Protein AF-0000000080184588 (afdb_homodimer)

Solvent-accessible surface area (backbone atoms only — not comparable to full-atom values): 12802 Å² total; per-residue (Å²): 132,82,65,59,88,44,35,68,58,48,31,52,52,18,60,58,67,68,33,61,70,65,29,52,70,32,39,25,77,71,69,20,38,36,36,38,39,45,71,43,76,43,63,31,40,70,53,41,53,51,50,52,50,48,52,56,67,69,38,45,70,64,43,62,46,78,76,45,75,46,56,49,56,98,39,37,33,40,35,35,32,33,41,28,31,38,56,95,85,36,83,43,73,34,49,32,38,31,39,38,30,35,47,96,88,47,23,36,24,34,35,42,36,24,25,34,47,71,64,74,75,78,124,130,81,65,58,89,44,34,67,58,49,32,52,51,19,60,58,67,67,34,61,69,64,29,52,69,31,39,24,76,72,69,20,40,37,36,38,39,45,71,43,76,43,64,31,41,70,54,40,52,50,50,53,50,48,52,55,66,69,37,46,72,64,43,62,48,77,77,46,74,46,58,49,55,99,39,38,32,38,36,35,32,33,42,28,31,39,55,95,84,35,82,42,74,33,48,32,42,32,40,39,32,36,46,96,87,45,23,36,24,33,35,41,34,24,25,35,48,71,64,75,74,77,125

Structure (mmCIF, N/CA/C/O backbone):
data_AF-0000000080184588-model_v1
#
loop_
_entity.id
_entity.type
_entity.pdbx_description
1 polymer 'Uncharacterized protein'
#
loop_
_atom_site.group_PDB
_atom_site.id
_atom_site.type_symbol
_atom_site.label_atom_id
_atom_site.label_alt_id
_atom_site.label_comp_id
_atom_site.label_asym_id
_atom_site.label_entity_id
_atom_site.label_seq_id
_atom_site.pdbx_PDB_ins_code
_atom_site.Cartn_x
_atom_site.Cartn_y
_atom_site.Cartn_z
_atom_site.occupancy
_atom_site.B_iso_or_equiv
_atom_site.auth_seq_id
_atom_site.auth_comp_id
_atom_site.auth_asym_id
_atom_site.auth_atom_id
_atom_site.pdbx_PDB_model_num
ATOM 1 N N . MET A 1 1 ? 2.994 10.188 30.453 1 28.98 1 MET A N 1
ATOM 2 C CA . MET A 1 1 ? 1.985 9.453 29.703 1 28.98 1 MET A CA 1
ATOM 3 C C . MET A 1 1 ? 2.504 9.102 28.312 1 28.98 1 MET A C 1
ATOM 5 O O . MET A 1 1 ? 3.014 9.961 27.594 1 28.98 1 MET A O 1
ATOM 9 N N . GLY A 1 2 ? 3.258 8.117 28 1 34.19 2 GLY A N 1
ATOM 10 C CA . GLY A 1 2 ? 4.082 7.609 26.922 1 34.19 2 GLY A CA 1
ATOM 11 C C . GLY A 1 2 ? 3.41 7.699 25.562 1 34.19 2 GLY A C 1
ATOM 12 O O . GLY A 1 2 ? 2.506 6.918 25.25 1 34.19 2 GLY A O 1
ATOM 13 N N . THR A 1 3 ? 3.072 8.82 25.031 1 42.31 3 THR A N 1
ATOM 14 C CA . THR A 1 3 ? 2.646 9.32 23.734 1 42.31 3 THR A CA 1
ATOM 15 C C . THR A 1 3 ? 3.271 8.5 22.609 1 42.31 3 THR A C 1
ATOM 17 O O . THR A 1 3 ? 3.072 8.797 21.422 1 42.31 3 THR A O 1
ATOM 20 N N . ASP A 1 4 ? 4.176 7.676 22.906 1 52.47 4 ASP A N 1
ATOM 21 C CA . ASP A 1 4 ? 5.125 6.875 22.141 1 52.47 4 ASP A CA 1
ATOM 22 C C . ASP A 1 4 ? 4.406 5.953 21.156 1 52.47 4 ASP A C 1
ATOM 24 O O . ASP A 1 4 ? 4.781 5.863 20 1 52.47 4 ASP A O 1
ATOM 28 N N . GLY A 1 5 ? 3.344 5.219 21.781 1 60.91 5 GLY A N 1
ATOM 29 C CA . GLY A 1 5 ? 2.789 4.117 21.016 1 60.91 5 GLY A CA 1
ATOM 30 C C . GLY A 1 5 ? 1.771 4.562 19.984 1 60.91 5 GLY A C 1
ATOM 31 O O . GLY A 1 5 ? 1.349 3.771 19.141 1 60.91 5 GLY A O 1
ATOM 32 N N . ARG A 1 6 ? 1.485 5.953 19.953 1 89.25 6 ARG A N 1
ATOM 33 C CA . ARG A 1 6 ? 0.386 6.285 19.047 1 89.25 6 ARG A CA 1
ATOM 34 C C . ARG A 1 6 ? 0.747 7.473 18.156 1 89.25 6 ARG A C 1
ATOM 36 O O . ARG A 1 6 ? -0.109 8.305 17.844 1 89.25 6 ARG A O 1
ATOM 43 N N . VAL A 1 7 ? 2.031 7.621 17.875 1 96.69 7 VAL A N 1
ATOM 44 C CA . VAL A 1 7 ? 2.492 8.758 17.094 1 96.69 7 VAL A CA 1
ATOM 45 C C . VAL A 1 7 ? 1.899 8.688 15.688 1 96.69 7 VAL A C 1
ATOM 47 O O . VAL A 1 7 ? 1.53 9.711 15.109 1 96.69 7 VAL A O 1
ATOM 50 N N . VAL A 1 8 ? 1.771 7.594 15.164 1 97.75 8 VAL A 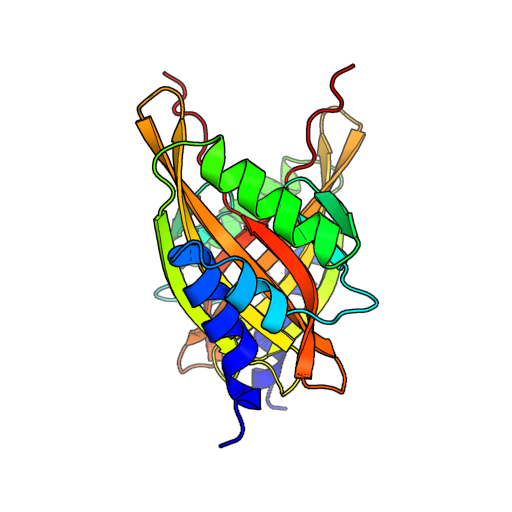N 1
ATOM 51 C CA . VAL A 1 8 ? 1.215 7.422 13.828 1 97.75 8 VAL A CA 1
ATOM 52 C C . VAL A 1 8 ? -0.259 7.824 13.82 1 97.75 8 VAL A C 1
ATOM 54 O O . VAL A 1 8 ? -0.709 8.547 12.93 1 97.75 8 VAL A O 1
ATOM 57 N N . GLU A 1 9 ? -0.979 7.375 14.859 1 98.06 9 GLU A N 1
ATOM 58 C CA . GLU A 1 9 ? -2.379 7.77 14.984 1 98.06 9 GLU A CA 1
ATOM 59 C C . GLU A 1 9 ? -2.516 9.281 15.141 1 98.06 9 GLU A C 1
ATOM 61 O O . GLU A 1 9 ? -3.396 9.898 14.539 1 98.06 9 GLU A O 1
ATOM 66 N N . ARG A 1 10 ? -1.68 9.82 15.938 1 97.75 10 ARG A N 1
ATOM 67 C CA . ARG A 1 10 ? -1.704 11.266 16.125 1 97.75 10 ARG A CA 1
ATOM 68 C C . ARG A 1 10 ? -1.414 11.992 14.82 1 97.75 10 ARG A C 1
ATOM 70 O O . ARG A 1 10 ? -2.055 13 14.508 1 97.75 10 ARG A O 1
ATOM 77 N N . TYR A 1 11 ? -0.413 11.508 14.086 1 98.19 11 TYR A N 1
ATOM 78 C CA . TYR A 1 11 ? -0.108 12.078 12.773 1 98.19 11 TYR A CA 1
ATOM 79 C C . TYR A 1 11 ? -1.345 12.094 11.883 1 98.19 11 TYR A C 1
ATOM 81 O O . TYR A 1 11 ? -1.679 13.125 11.297 1 98.19 11 TYR A O 1
ATOM 89 N N . LEU A 1 12 ? -1.985 11.008 11.82 1 98.25 12 LEU A N 1
ATOM 90 C CA . LEU A 1 12 ? -3.143 10.875 10.945 1 98.25 12 LEU A CA 1
ATOM 91 C C . LEU A 1 12 ? -4.297 11.75 11.43 1 98.25 12 LEU A C 1
ATOM 93 O O . LEU A 1 12 ? -5.023 12.328 10.625 1 98.25 12 LEU A O 1
ATOM 97 N N . ASP A 1 13 ? -4.492 11.82 12.727 1 97.88 13 ASP A N 1
ATOM 98 C CA . ASP A 1 13 ? -5.508 12.711 13.289 1 97.88 13 ASP A CA 1
ATOM 99 C C . ASP A 1 13 ? -5.234 14.164 12.914 1 97.88 13 ASP A C 1
ATOM 101 O O . ASP A 1 13 ? -6.148 14.898 12.539 1 97.88 13 ASP A O 1
ATOM 105 N N . CYS A 1 14 ? -4.02 14.555 13.07 1 97.94 14 CYS A N 1
ATOM 106 C CA . CYS A 1 14 ? -3.639 15.922 12.734 1 97.94 14 CYS A CA 1
ATOM 107 C C . CYS A 1 14 ? -3.834 16.203 11.25 1 97.94 14 CYS A C 1
ATOM 109 O O . CYS A 1 14 ? -4.293 17.281 10.875 1 97.94 14 CYS A O 1
ATOM 111 N N . LEU A 1 15 ? -3.447 15.289 10.391 1 97.69 15 LEU A N 1
ATOM 112 C CA . LEU A 1 15 ? -3.641 15.438 8.945 1 97.69 15 LEU A CA 1
ATOM 113 C C . LEU A 1 15 ? -5.121 15.602 8.617 1 97.69 15 LEU A C 1
ATOM 115 O O . LEU A 1 15 ? -5.488 16.484 7.844 1 97.69 15 LEU A O 1
ATOM 119 N N . ALA A 1 16 ? -5.969 14.828 9.234 1 96.94 16 ALA A N 1
ATOM 120 C CA . ALA A 1 16 ? -7.41 14.883 9.008 1 96.94 16 ALA A CA 1
ATOM 121 C C . ALA A 1 16 ? -7.984 16.219 9.461 1 96.94 16 ALA A C 1
ATOM 123 O O . ALA A 1 16 ? -8.898 16.75 8.828 1 96.94 16 ALA A O 1
ATOM 124 N N . ALA A 1 17 ? -7.441 16.719 10.5 1 97 17 ALA A N 1
ATOM 125 C CA . ALA A 1 17 ? -7.93 17.969 11.086 1 97 17 ALA A CA 1
ATOM 126 C C . ALA A 1 17 ? -7.238 19.172 10.469 1 97 17 ALA A C 1
ATOM 128 O O . ALA A 1 17 ? -7.566 20.328 10.789 1 97 17 ALA A O 1
ATOM 129 N N . HIS A 1 18 ? -6.293 18.969 9.68 1 97.19 18 HIS A N 1
ATOM 130 C CA . HIS A 1 18 ? -5.449 20 9.109 1 97.19 18 HIS A CA 1
ATOM 131 C C . HIS A 1 18 ? -4.758 20.812 10.203 1 97.19 18 HIS A C 1
ATOM 133 O O . HIS A 1 18 ? -4.684 22.047 10.125 1 97.19 18 HIS A O 1
ATOM 139 N N . ASP A 1 19 ? -4.43 20.125 11.195 1 97.5 19 ASP A N 1
ATOM 140 C CA . ASP A 1 19 ? -3.59 20.688 12.258 1 97.5 19 ASP A CA 1
ATOM 141 C C . ASP A 1 19 ? -2.109 20.531 11.914 1 97.5 19 ASP A C 1
ATOM 143 O O . ASP A 1 19 ? -1.461 19.578 12.344 1 97.5 19 ASP A O 1
ATOM 147 N N . TRP A 1 20 ? -1.526 21.469 11.266 1 97.5 20 TRP A N 1
ATOM 148 C CA . TRP A 1 20 ? -0.183 21.375 10.703 1 97.5 20 TRP A CA 1
ATOM 149 C C . TRP A 1 20 ? 0.873 21.453 11.805 1 97.5 20 TRP A C 1
ATOM 151 O O . TRP A 1 20 ? 1.911 20.797 11.719 1 97.5 20 TRP A O 1
ATOM 161 N N . ASP A 1 21 ? 0.666 22.25 12.766 1 97.5 21 ASP A N 1
ATOM 162 C CA . ASP A 1 21 ? 1.603 22.312 13.891 1 97.5 21 ASP A CA 1
ATOM 163 C C . ASP A 1 21 ? 1.649 20.969 14.625 1 97.5 21 ASP A C 1
ATOM 165 O O . ASP A 1 21 ? 2.73 20.469 14.93 1 97.5 21 ASP A O 1
ATOM 169 N N . GLY A 1 22 ? 0.456 20.438 14.992 1 97.62 22 GLY A N 1
ATOM 170 C CA . GLY A 1 22 ? 0.395 19.125 15.609 1 97.62 22 GLY A CA 1
ATOM 171 C C . GLY A 1 22 ? 1.038 18.031 14.773 1 97.62 22 GLY A C 1
ATOM 172 O O . GLY A 1 22 ? 1.698 17.141 15.312 1 97.62 22 GLY A O 1
ATOM 173 N N . LEU A 1 23 ? 0.802 18.094 13.438 1 97.56 23 LEU A N 1
ATOM 174 C CA . LEU A 1 23 ? 1.41 17.125 12.523 1 97.56 23 LEU A CA 1
ATOM 175 C C . LEU A 1 23 ? 2.932 17.234 12.562 1 97.56 23 LEU A C 1
ATOM 177 O O . LEU A 1 23 ? 3.621 16.203 12.656 1 97.56 23 LEU A O 1
ATOM 181 N N . ALA A 1 24 ? 3.43 18.391 12.562 1 97 24 ALA A N 1
ATOM 182 C CA . ALA A 1 24 ? 4.871 18.609 12.602 1 97 24 ALA A CA 1
ATOM 183 C C . ALA A 1 24 ? 5.484 18.016 13.867 1 97 24 ALA A C 1
ATOM 185 O O . ALA A 1 24 ? 6.605 17.5 13.836 1 97 24 ALA A O 1
ATOM 186 N N . ASP A 1 25 ? 4.77 18.031 14.883 1 96.62 25 ASP A N 1
ATOM 187 C CA . ASP A 1 25 ? 5.254 17.547 16.172 1 96.62 25 ASP A CA 1
ATOM 188 C C . ASP A 1 25 ? 5.445 16.031 16.156 1 96.62 25 ASP A C 1
ATOM 190 O O . ASP A 1 25 ? 6.113 15.477 17.016 1 96.62 25 ASP A O 1
ATOM 194 N N . THR A 1 26 ? 4.805 15.352 15.25 1 97.44 26 THR A N 1
ATOM 195 C CA . THR A 1 26 ? 4.914 13.898 15.164 1 97.44 26 THR A CA 1
ATOM 196 C C . THR A 1 26 ? 6.102 13.492 14.297 1 97.44 26 THR A C 1
ATOM 198 O O . THR A 1 26 ? 6.453 12.312 14.234 1 97.44 26 THR A O 1
ATOM 201 N N . ILE A 1 27 ? 6.762 14.414 13.641 1 97 27 ILE A N 1
ATOM 202 C CA . ILE A 1 27 ? 7.777 14.133 12.641 1 97 27 ILE A CA 1
ATOM 203 C C . ILE A 1 27 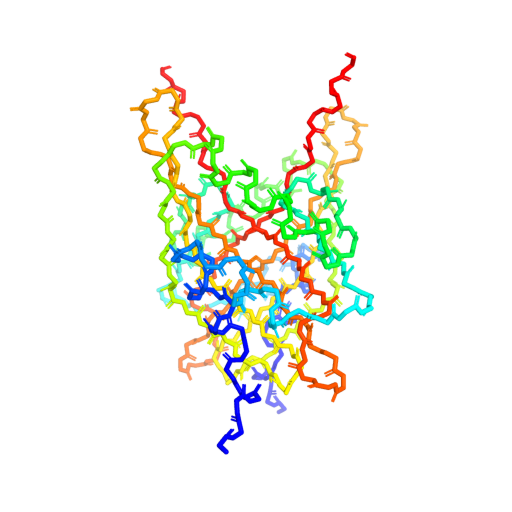? 9.164 14.461 13.195 1 97 27 ILE A C 1
ATOM 205 O O . ILE A 1 27 ? 9.336 15.477 13.875 1 97 27 ILE A O 1
ATOM 209 N N . ALA A 1 28 ? 10.102 13.617 12.891 1 95.75 28 ALA A N 1
ATOM 210 C CA . ALA A 1 28 ? 11.492 13.844 13.297 1 95.75 28 ALA A CA 1
ATOM 211 C C . ALA A 1 28 ? 12.047 15.109 12.648 1 95.75 28 ALA A C 1
ATOM 213 O O . ALA A 1 28 ? 11.773 15.391 11.477 1 95.75 28 ALA A O 1
ATOM 214 N N . GLU A 1 29 ? 12.734 15.859 13.297 1 84.56 29 GLU A N 1
ATOM 215 C CA . GLU A 1 29 ? 13.336 17.109 12.82 1 84.56 29 GLU A CA 1
ATOM 216 C C . GLU A 1 29 ? 14.359 16.844 11.727 1 84.56 29 GLU A C 1
ATOM 218 O O . GLU A 1 29 ? 14.367 17.531 10.695 1 84.56 29 GLU A O 1
ATOM 223 N N . ALA A 1 30 ? 15.172 15.93 12.031 1 80.06 30 ALA A N 1
ATOM 224 C CA . ALA A 1 30 ? 16.219 15.609 11.062 1 80.06 30 ALA A CA 1
ATOM 225 C C . ALA A 1 30 ? 15.961 14.258 10.406 1 80.06 30 ALA A C 1
ATOM 227 O O . ALA A 1 30 ? 15.555 13.305 11.078 1 80.06 30 ALA A O 1
ATOM 228 N N . GLY A 1 31 ? 15.898 14.281 9.086 1 87.12 31 GLY A N 1
ATOM 229 C CA . GLY A 1 31 ? 16.047 12.984 8.453 1 87.12 31 GLY A CA 1
ATOM 230 C C . GLY A 1 31 ? 14.734 12.422 7.926 1 87.12 31 GLY A C 1
ATOM 231 O O . GLY A 1 31 ? 14.641 11.227 7.641 1 87.12 31 GLY A O 1
ATOM 232 N N . LEU A 1 32 ? 13.711 13.266 7.926 1 94.25 32 LEU A N 1
ATOM 233 C CA . LEU A 1 32 ? 12.469 12.734 7.371 1 94.25 32 LEU A CA 1
ATOM 234 C C . LEU A 1 32 ? 12.609 12.461 5.879 1 94.25 32 LEU A C 1
ATOM 236 O O . LEU A 1 32 ? 13.148 13.281 5.141 1 94.25 32 LEU A O 1
ATOM 240 N N . THR A 1 33 ? 12.172 11.359 5.426 1 97.25 33 THR A N 1
ATOM 241 C CA . THR A 1 33 ? 11.992 11.023 4.02 1 97.25 33 THR A CA 1
ATOM 242 C C . THR A 1 33 ? 10.586 10.492 3.762 1 97.25 33 THR A C 1
ATOM 244 O O . THR A 1 33 ? 10.148 9.547 4.414 1 97.25 33 THR A O 1
ATOM 247 N N . ARG A 1 34 ? 9.938 11.125 2.875 1 96.88 34 ARG A N 1
ATOM 248 C CA . ARG A 1 34 ? 8.625 10.68 2.426 1 96.88 34 ARG A CA 1
ATOM 249 C C . ARG A 1 34 ? 8.664 10.234 0.966 1 96.88 34 ARG A C 1
ATOM 251 O O . ARG A 1 34 ? 9 11.031 0.082 1 96.88 34 ARG A O 1
ATOM 258 N N . GLU A 1 35 ? 8.336 9.047 0.763 1 96.62 35 GLU 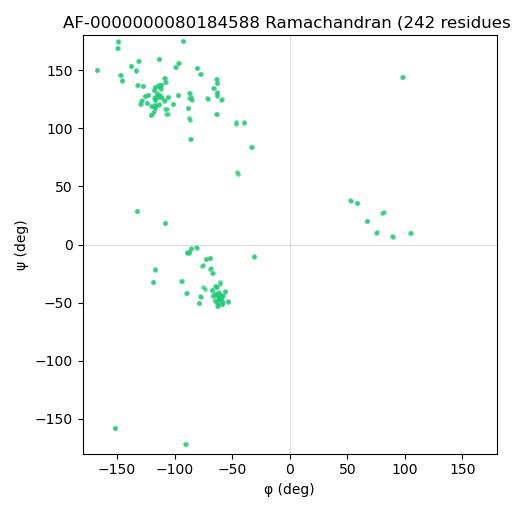A N 1
ATOM 259 C CA . GLU A 1 35 ? 8.117 8.539 -0.588 1 96.62 35 GLU A CA 1
ATOM 260 C C . GLU A 1 35 ? 6.629 8.453 -0.91 1 96.62 35 GLU A C 1
ATOM 262 O O . GLU A 1 35 ? 5.887 7.715 -0.256 1 96.62 35 GLU A O 1
ATOM 267 N N . GLY A 1 36 ? 6.297 9.172 -1.952 1 96 36 GLY A N 1
ATOM 268 C CA . GLY A 1 36 ? 4.883 9.289 -2.264 1 96 36 GLY A CA 1
ATOM 269 C C . GLY A 1 36 ? 4.398 8.25 -3.254 1 96 36 GLY A C 1
ATOM 270 O O . GLY A 1 36 ? 5.184 7.434 -3.74 1 96 36 GLY A O 1
ATOM 271 N N . PRO A 1 37 ? 3.068 8.281 -3.475 1 93.94 37 PRO A N 1
ATOM 272 C CA . PRO A 1 37 ? 2.428 7.262 -4.305 1 93.94 37 PRO A CA 1
ATOM 273 C C . PRO A 1 37 ? 2.805 7.379 -5.781 1 93.94 37 PRO A C 1
ATOM 275 O O . PRO A 1 37 ? 2.537 6.461 -6.562 1 93.94 37 PRO A O 1
ATOM 278 N N . PHE A 1 38 ? 3.41 8.398 -6.191 1 91.88 38 PHE A N 1
ATOM 279 C CA . PHE A 1 38 ? 3.867 8.578 -7.562 1 91.88 38 PHE A CA 1
ATOM 280 C C . PHE A 1 38 ? 5.387 8.469 -7.645 1 91.88 38 PHE A C 1
ATOM 282 O O . PHE A 1 38 ? 6.004 9.047 -8.547 1 91.88 38 PHE A O 1
ATOM 289 N N . CYS A 1 39 ? 5.945 7.914 -6.684 1 91.12 39 CYS A N 1
ATOM 290 C CA . CYS A 1 39 ? 7.383 7.707 -6.559 1 91.12 39 CYS A CA 1
ATOM 291 C C . CYS A 1 39 ? 8.117 9.031 -6.391 1 91.12 39 CYS A C 1
ATOM 293 O O . CYS A 1 39 ? 9.289 9.148 -6.73 1 91.12 39 CYS A O 1
ATOM 295 N N . ASP A 1 40 ? 7.434 10.047 -5.98 1 93.19 40 ASP A N 1
ATOM 296 C CA . ASP A 1 40 ? 8.031 11.328 -5.629 1 93.19 40 ASP A CA 1
ATOM 297 C C . ASP A 1 40 ? 8.617 11.297 -4.215 1 93.19 40 ASP A C 1
ATOM 299 O O . ASP A 1 40 ? 8.141 10.547 -3.361 1 93.19 40 ASP A O 1
ATOM 303 N N . VAL A 1 41 ? 9.625 12.109 -4.016 1 95.25 41 VAL A N 1
ATOM 304 C CA . VAL A 1 41 ? 10.297 12.109 -2.721 1 95.25 41 VAL A CA 1
ATOM 305 C C . VAL A 1 41 ? 10.328 13.531 -2.154 1 95.25 41 VAL A C 1
ATOM 307 O O . VAL A 1 41 ? 10.648 14.484 -2.865 1 95.25 41 VAL A O 1
ATOM 310 N N . VAL A 1 42 ? 9.875 13.641 -0.94 1 95.56 42 VAL A N 1
ATOM 311 C CA . VAL A 1 42 ? 10 14.875 -0.171 1 95.56 42 VAL A CA 1
ATOM 312 C C . VAL A 1 42 ? 10.898 14.641 1.042 1 95.56 42 VAL A C 1
ATOM 314 O O . VAL A 1 42 ? 10.688 13.688 1.802 1 95.56 42 VAL A O 1
ATOM 317 N N . GLU A 1 43 ? 11.859 15.516 1.188 1 96.31 43 GLU A N 1
ATOM 318 C CA . GLU A 1 43 ? 12.789 15.383 2.307 1 96.31 43 GLU A CA 1
ATOM 319 C C . GLU A 1 43 ? 12.688 16.578 3.25 1 96.31 43 GLU A C 1
ATOM 321 O O . GLU A 1 43 ? 12.656 17.734 2.803 1 96.31 43 GLU A O 1
ATOM 326 N N . GLY A 1 44 ? 12.68 16.203 4.488 1 96.38 44 GLY A N 1
ATOM 327 C CA . GLY A 1 44 ? 12.664 17.234 5.508 1 96.38 44 GLY A CA 1
ATOM 328 C C . GLY A 1 44 ? 11.273 17.516 6.055 1 96.38 44 GLY A C 1
ATOM 329 O O . GLY A 1 44 ? 10.297 17.516 5.305 1 96.38 44 GLY A O 1
ATOM 330 N N . LYS A 1 45 ? 11.273 17.797 7.34 1 96.44 45 LYS A N 1
ATOM 331 C CA . LYS A 1 45 ? 10.016 18.047 8.047 1 96.44 45 LYS A CA 1
ATOM 332 C C . LYS A 1 45 ? 9.297 19.266 7.484 1 96.44 45 LYS A C 1
ATOM 334 O O . LYS A 1 45 ? 8.125 19.188 7.125 1 96.44 45 LYS A O 1
ATOM 339 N N . ALA A 1 46 ? 9.977 20.375 7.406 1 95.69 46 ALA A N 1
ATOM 340 C CA . ALA A 1 46 ? 9.352 21.625 6.969 1 95.69 46 ALA A CA 1
ATOM 341 C C . ALA A 1 46 ? 8.789 21.484 5.559 1 95.69 46 ALA A C 1
ATOM 343 O O . ALA A 1 46 ? 7.668 21.922 5.285 1 95.69 46 ALA A O 1
ATOM 344 N N . ARG A 1 47 ? 9.555 20.891 4.688 1 95.5 47 ARG A N 1
ATOM 345 C CA . ARG A 1 47 ? 9.117 20.703 3.307 1 95.5 47 ARG A CA 1
ATOM 346 C C . ARG A 1 47 ? 7.914 19.766 3.234 1 95.5 47 ARG A C 1
ATOM 348 O O . ARG A 1 47 ? 6.988 20 2.449 1 95.5 47 ARG A O 1
ATOM 355 N N . ASN A 1 48 ? 7.961 18.719 3.992 1 96.69 48 ASN A N 1
ATOM 356 C CA . ASN A 1 48 ? 6.848 17.781 4 1 96.69 48 ASN A CA 1
ATOM 357 C C . ASN A 1 48 ? 5.562 18.438 4.488 1 96.69 48 ASN A C 1
ATOM 359 O O . ASN A 1 48 ? 4.504 18.281 3.877 1 96.69 48 ASN A O 1
ATOM 363 N N . VAL A 1 49 ? 5.645 19.141 5.57 1 96.94 49 VAL A N 1
ATOM 364 C CA . VAL A 1 49 ? 4.473 19.812 6.117 1 96.94 49 VAL A CA 1
ATOM 365 C C . VAL A 1 49 ? 3.941 20.844 5.105 1 96.94 49 VAL A C 1
ATOM 367 O O . VAL A 1 49 ? 2.734 20.906 4.863 1 96.94 49 VAL A O 1
ATOM 370 N N . ALA A 1 50 ? 4.789 21.594 4.488 1 96.5 50 ALA A N 1
A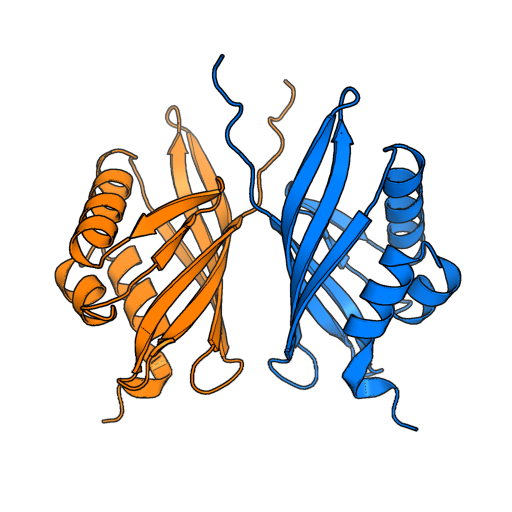TOM 371 C CA . ALA A 1 50 ? 4.387 22.562 3.475 1 96.5 50 ALA A CA 1
ATOM 372 C C . ALA A 1 50 ? 3.709 21.875 2.293 1 96.5 50 ALA A C 1
ATOM 374 O O . ALA A 1 50 ? 2.715 22.375 1.761 1 96.5 50 ALA A O 1
ATOM 375 N N . TYR A 1 51 ? 4.301 20.812 1.916 1 96.12 51 TYR A N 1
ATOM 376 C CA . TYR A 1 51 ? 3.752 20.031 0.813 1 96.12 51 TYR A CA 1
ATOM 377 C C . TYR A 1 51 ? 2.332 19.578 1.125 1 96.12 51 TYR A C 1
ATOM 379 O O . TYR A 1 51 ? 1.42 19.766 0.316 1 96.12 51 TYR A O 1
ATOM 387 N N . LEU A 1 52 ? 2.102 18.953 2.295 1 96.69 52 LEU A N 1
ATOM 388 C CA . LEU A 1 52 ? 0.793 18.453 2.693 1 96.69 52 LEU A CA 1
ATOM 389 C C . LEU A 1 52 ? -0.219 19.578 2.805 1 96.69 52 LEU A C 1
ATOM 391 O O . LEU A 1 52 ? -1.358 19.453 2.352 1 96.69 52 LEU A O 1
ATOM 395 N N . ARG A 1 53 ? 0.218 20.641 3.336 1 96 53 ARG A N 1
ATOM 396 C CA . ARG A 1 53 ? -0.646 21.812 3.438 1 96 53 ARG A CA 1
ATOM 397 C C . ARG A 1 53 ? -1.07 22.297 2.059 1 96 53 ARG A C 1
ATOM 399 O O . ARG A 1 53 ? -2.248 22.578 1.829 1 96 53 ARG A O 1
ATOM 406 N N . LYS A 1 54 ? -0.14 22.375 1.192 1 95.62 54 LYS A N 1
ATOM 407 C CA . LYS A 1 54 ? -0.431 22.828 -0.167 1 95.62 54 LYS A CA 1
ATOM 408 C C . LYS A 1 54 ? -1.428 21.891 -0.85 1 95.62 54 LYS A C 1
ATOM 410 O O . LYS A 1 54 ? -2.393 22.359 -1.466 1 95.62 54 LYS A O 1
ATOM 415 N N . VAL A 1 55 ? -1.2 20.609 -0.704 1 93.19 55 VAL A N 1
ATOM 416 C CA . VAL A 1 55 ? -2.078 19.625 -1.33 1 93.19 55 VAL A CA 1
ATOM 417 C C . VAL A 1 55 ? -3.494 19.766 -0.778 1 93.19 55 VAL A C 1
ATOM 419 O O . VAL A 1 55 ? -4.461 19.844 -1.542 1 93.19 55 VAL A O 1
ATOM 422 N N . CYS A 1 56 ? -3.629 19.875 0.505 1 93 56 CYS A N 1
ATOM 423 C CA . CYS A 1 56 ? -4.938 19.891 1.149 1 93 56 CYS A CA 1
ATOM 424 C C . CYS A 1 56 ? -5.621 21.25 0.957 1 93 56 CYS A C 1
ATOM 426 O O . CYS A 1 56 ? -6.84 21.344 1.083 1 93 56 CYS A O 1
ATOM 428 N N . THR A 1 57 ? -4.895 22.266 0.623 1 87.31 57 THR A N 1
ATOM 429 C CA . THR A 1 57 ? -5.484 23.578 0.399 1 87.31 57 THR A CA 1
ATOM 430 C C . THR A 1 57 ? -5.805 23.781 -1.079 1 87.31 57 THR A C 1
ATOM 432 O O . THR A 1 57 ? -6.703 24.562 -1.426 1 87.31 57 THR A O 1
ATOM 435 N N . THR A 1 58 ? -5.027 23.188 -1.901 1 89.19 58 THR A N 1
ATOM 436 C CA . THR A 1 58 ? -5.238 23.328 -3.338 1 89.19 58 THR A CA 1
ATOM 437 C C . THR A 1 58 ? -6.395 22.438 -3.799 1 89.19 58 THR A C 1
ATOM 439 O O . THR A 1 58 ? -7.25 22.875 -4.574 1 89.19 58 THR A O 1
ATOM 442 N N . LEU A 1 59 ? -6.387 21.266 -3.33 1 87.12 59 LEU A N 1
ATOM 443 C CA . LEU A 1 59 ? -7.477 20.344 -3.666 1 87.12 59 LEU A CA 1
ATOM 444 C C . LEU A 1 59 ? -8.641 20.5 -2.691 1 87.12 59 LEU A C 1
ATOM 446 O O . LEU A 1 59 ? -8.445 20.453 -1.475 1 87.12 59 LEU A O 1
ATOM 450 N N . LYS A 1 60 ? -9.734 20.703 -3.188 1 89 60 LYS A N 1
ATOM 451 C CA . LYS A 1 60 ? -10.914 20.938 -2.359 1 89 60 LYS A CA 1
ATOM 452 C C . LYS A 1 60 ? -11.438 19.641 -1.765 1 89 60 LYS A C 1
ATOM 454 O O . LYS A 1 60 ? -11.281 18.578 -2.361 1 89 60 LYS A O 1
ATOM 459 N N . GLY A 1 61 ? -12 19.766 -0.511 1 93.25 61 GLY A N 1
ATOM 460 C CA . GLY A 1 61 ? -12.844 18.703 0.028 1 93.25 61 GLY A CA 1
ATOM 461 C C . GLY A 1 61 ? -12.055 17.562 0.635 1 93.25 61 GLY A C 1
ATOM 462 O O . GLY A 1 61 ? -12.516 16.422 0.655 1 93.25 61 GLY A O 1
ATOM 463 N N . HIS A 1 62 ? -10.922 17.797 1.104 1 96.12 62 HIS A N 1
ATOM 464 C CA . HIS A 1 62 ? -10.102 16.734 1.679 1 96.12 62 HIS A CA 1
ATOM 465 C C . HIS A 1 62 ? -10.812 16.062 2.854 1 96.12 62 HIS A C 1
ATOM 467 O O . HIS A 1 62 ? -11.258 16.734 3.781 1 96.12 62 HIS A O 1
ATOM 473 N N . ARG A 1 63 ? -10.945 14.812 2.766 1 96.69 63 ARG A N 1
ATOM 474 C CA . ARG A 1 63 ? -11.383 13.945 3.859 1 96.69 63 ARG A CA 1
ATOM 475 C C . ARG A 1 63 ? -10.477 12.727 3.988 1 96.69 63 ARG A C 1
ATOM 477 O O . ARG A 1 63 ? -10.055 12.156 2.984 1 96.69 63 ARG A O 1
ATOM 484 N N . LEU A 1 64 ? -10.164 12.422 5.184 1 97.75 64 LEU A N 1
ATOM 485 C CA . LEU A 1 64 ? -9.305 11.281 5.484 1 97.75 64 LEU A CA 1
ATOM 486 C C . LEU A 1 64 ? -9.992 10.32 6.445 1 97.75 64 LEU A C 1
ATOM 488 O O . LEU A 1 64 ? -10.492 10.734 7.492 1 97.75 64 LEU A O 1
ATOM 492 N N . GLN A 1 65 ? -10.156 9.133 6.07 1 97.94 65 GLN A N 1
ATOM 493 C CA . GLN A 1 65 ? -10.703 8.078 6.914 1 97.94 65 GLN A CA 1
ATOM 494 C C . GLN A 1 65 ? -9.68 6.98 7.168 1 97.94 65 GLN A C 1
ATOM 496 O O . GLN A 1 65 ? -9.211 6.328 6.23 1 97.94 65 GLN A O 1
ATOM 501 N N . VAL A 1 66 ? -9.344 6.754 8.414 1 98.25 66 VAL A N 1
ATOM 502 C CA . VAL A 1 66 ? -8.406 5.699 8.789 1 98.25 66 VAL A CA 1
ATOM 503 C C . VAL A 1 66 ? -9.156 4.375 8.945 1 98.25 66 VAL A C 1
ATOM 505 O O . VAL A 1 66 ? -10.148 4.297 9.672 1 98.25 66 VAL A O 1
ATOM 508 N N . GLN A 1 67 ? -8.75 3.398 8.281 1 97.88 67 GLN A N 1
ATOM 509 C CA . GLN A 1 67 ? -9.352 2.076 8.422 1 97.88 67 GLN A CA 1
ATOM 510 C C . GLN A 1 67 ? -8.648 1.267 9.508 1 97.88 67 GLN A C 1
ATOM 512 O O . GLN A 1 67 ? -9.305 0.571 10.297 1 97.88 67 GLN A O 1
ATOM 517 N N . ARG A 1 68 ? -7.344 1.363 9.531 1 97 68 ARG A N 1
ATOM 518 C CA . ARG A 1 68 ? -6.598 0.643 10.555 1 97 68 ARG A CA 1
ATOM 519 C C . ARG A 1 68 ? -5.148 1.121 10.617 1 97 68 ARG A C 1
ATOM 521 O O . ARG A 1 68 ? -4.602 1.583 9.609 1 97 68 ARG A O 1
ATOM 528 N N . VAL A 1 69 ? -4.594 1.048 11.758 1 98 69 VAL A N 1
ATOM 529 C CA . VAL A 1 69 ? -3.16 1.173 12 1 98 69 VAL A CA 1
ATOM 530 C C . VAL A 1 69 ? -2.613 -0.134 12.57 1 98 69 VAL A C 1
ATOM 532 O O . VAL A 1 69 ? -3.053 -0.586 13.625 1 98 69 VAL A O 1
ATOM 535 N N . SER A 1 70 ? -1.722 -0.722 11.844 1 97.81 70 SER A N 1
ATOM 536 C CA . SER A 1 70 ? -1.111 -1.988 12.234 1 97.81 70 SER A CA 1
ATOM 537 C C . SER A 1 70 ? 0.33 -1.789 12.688 1 97.81 70 SER A C 1
ATOM 539 O O . SER A 1 70 ? 1.203 -1.46 11.883 1 97.81 70 SER A O 1
ATOM 541 N N . HIS A 1 71 ? 0.504 -2.012 13.922 1 97.25 71 HIS A N 1
ATOM 542 C CA . HIS A 1 71 ? 1.851 -1.87 14.469 1 97.25 71 HIS A CA 1
ATOM 543 C C . HIS A 1 71 ? 2.633 -3.176 14.352 1 97.25 71 HIS A C 1
ATOM 545 O O . HIS A 1 71 ? 2.244 -4.191 14.938 1 97.25 71 HIS A O 1
ATOM 551 N N . VAL A 1 72 ? 3.725 -3.125 13.594 1 96.88 72 VAL A N 1
ATOM 552 C CA . VAL A 1 72 ? 4.586 -4.289 13.414 1 96.88 72 VAL A CA 1
ATOM 553 C C . VAL A 1 72 ? 5.484 -4.461 14.641 1 96.88 72 VAL A C 1
ATOM 555 O O . VAL A 1 72 ? 5.598 -5.562 15.18 1 96.88 72 VAL A O 1
ATOM 558 N N . ASP A 1 73 ? 6.137 -3.438 15.047 1 94.81 73 ASP A N 1
ATOM 559 C CA . ASP A 1 73 ? 6.953 -3.338 16.25 1 94.81 73 ASP A CA 1
ATOM 560 C C . ASP A 1 73 ? 6.988 -1.903 16.766 1 94.81 73 ASP A C 1
ATOM 562 O O . ASP A 1 73 ? 6.07 -1.123 16.516 1 94.81 73 ASP A O 1
ATOM 566 N N . SER A 1 74 ? 8.008 -1.604 17.531 1 93.94 74 SER A N 1
ATOM 567 C CA . SER A 1 74 ? 8.055 -0.286 18.156 1 93.94 74 SER A CA 1
ATOM 568 C C . SER A 1 74 ? 8.383 0.796 17.125 1 93.94 74 SER A C 1
ATOM 570 O O . SER A 1 74 ? 8.195 1.985 17.391 1 93.94 74 SER A O 1
ATOM 572 N N . ARG A 1 75 ? 8.836 0.416 15.891 1 95.5 75 ARG A N 1
ATOM 573 C CA . ARG A 1 75 ? 9.344 1.419 14.961 1 95.5 75 ARG A CA 1
ATOM 574 C C . ARG A 1 75 ? 8.516 1.447 13.68 1 95.5 75 ARG A C 1
ATOM 576 O O . ARG A 1 75 ? 8.406 2.488 13.031 1 95.5 75 ARG A O 1
ATOM 583 N N . VAL A 1 76 ? 8.016 0.308 13.32 1 97.56 76 VAL A N 1
ATOM 584 C CA . VAL A 1 76 ? 7.387 0.202 12.008 1 97.56 76 VAL A CA 1
ATOM 585 C C . VAL A 1 76 ? 5.887 -0.027 12.164 1 97.56 76 VAL A C 1
ATOM 587 O O . VAL A 1 76 ? 5.461 -0.883 12.945 1 97.56 76 VAL A O 1
ATOM 590 N N . SER A 1 77 ? 5.059 0.769 11.508 1 98.12 77 SER A N 1
ATOM 591 C CA . SER A 1 77 ? 3.611 0.616 11.414 1 98.12 77 SER A CA 1
ATOM 592 C C . SER A 1 77 ? 3.133 0.786 9.977 1 98.12 77 SER A C 1
ATOM 594 O O . SER A 1 77 ? 3.76 1.494 9.18 1 98.12 77 SER A O 1
ATOM 596 N N . TYR A 1 78 ? 2.111 0.129 9.688 1 98.62 78 TYR A N 1
ATOM 597 C CA . TYR A 1 78 ? 1.357 0.354 8.461 1 98.62 78 TYR A CA 1
ATOM 598 C C . TYR A 1 78 ? -0.017 0.94 8.758 1 98.62 78 TYR A C 1
ATOM 600 O O . TYR A 1 78 ? -0.714 0.471 9.664 1 98.62 78 TYR A O 1
ATOM 608 N N . ALA A 1 79 ? -0.403 1.959 8.023 1 98.56 79 ALA A N 1
ATOM 609 C CA . ALA A 1 79 ? -1.747 2.521 8.117 1 98.56 79 ALA A CA 1
ATOM 610 C C . ALA A 1 79 ? -2.502 2.371 6.801 1 98.56 79 ALA A C 1
ATOM 612 O O . ALA A 1 79 ? -1.986 2.729 5.738 1 98.56 79 ALA A O 1
ATOM 613 N N . GLU A 1 80 ? -3.635 1.755 6.879 1 98.69 80 GLU A N 1
ATOM 614 C CA . GLU A 1 80 ? -4.578 1.804 5.766 1 98.69 80 GLU A CA 1
ATOM 615 C C . GLU A 1 80 ? -5.633 2.887 5.984 1 98.69 80 GLU A C 1
ATOM 617 O O . GLU A 1 80 ? -6.234 2.969 7.055 1 98.69 80 GLU A O 1
ATOM 622 N N . LEU A 1 81 ? -5.762 3.701 4.965 1 98.44 81 LEU A N 1
ATOM 623 C CA . LEU A 1 81 ? -6.672 4.844 5 1 98.44 81 LEU A CA 1
ATOM 624 C C . LEU A 1 81 ? -7.203 5.16 3.607 1 98.44 81 LEU A C 1
ATOM 626 O O . LEU A 1 81 ? -6.805 4.527 2.627 1 98.44 81 LEU A O 1
ATOM 630 N N . SER A 1 82 ? -8.172 6.016 3.584 1 97.62 82 SER A N 1
ATOM 631 C CA . SER A 1 82 ? -8.648 6.59 2.328 1 97.62 82 SER A CA 1
ATOM 632 C C . SER A 1 82 ? -8.664 8.109 2.389 1 97.62 82 SER A C 1
ATOM 634 O O . SER A 1 82 ? -9.031 8.695 3.412 1 97.62 82 SER A O 1
ATOM 636 N N . GLU A 1 83 ? -8.203 8.68 1.338 1 96.62 83 GLU A N 1
ATOM 637 C CA . GLU A 1 83 ? -8.32 10.125 1.181 1 96.62 83 GLU A CA 1
ATOM 638 C C . GLU A 1 83 ? -9.25 10.484 0.025 1 96.62 83 GLU A C 1
ATOM 640 O O . GLU A 1 83 ? -9.234 9.828 -1.017 1 96.62 83 GLU A O 1
ATOM 645 N N . THR A 1 84 ? -10.07 11.445 0.282 1 95.88 84 THR A N 1
ATOM 646 C CA . THR A 1 84 ? -11.023 11.945 -0.698 1 95.88 84 THR A CA 1
ATOM 647 C C . THR A 1 84 ? -10.742 13.414 -1.024 1 95.88 84 THR A C 1
ATOM 649 O O . THR A 1 84 ? -10.461 14.211 -0.128 1 95.88 84 THR A O 1
ATOM 652 N N . PHE A 1 85 ? -10.734 13.68 -2.299 1 94.81 85 PHE A N 1
ATOM 653 C CA . PHE A 1 85 ? -10.664 15.039 -2.82 1 94.81 85 PHE A CA 1
ATOM 654 C C . PHE A 1 85 ? -11.727 15.266 -3.887 1 94.81 85 PHE A C 1
ATOM 656 O O . PHE A 1 85 ? -12.227 14.312 -4.48 1 94.81 85 PHE A O 1
ATOM 663 N N . GLU A 1 86 ? -12.047 16.5 -4.094 1 93.81 86 GLU A N 1
ATOM 664 C CA . GLU A 1 86 ? -12.875 16.859 -5.238 1 93.81 86 GLU A CA 1
ATOM 665 C C . GLU A 1 86 ? -12.023 17.109 -6.48 1 93.81 86 GLU A C 1
ATOM 667 O O . GLU A 1 86 ? -11.266 18.078 -6.547 1 93.81 86 GLU A O 1
ATOM 672 N N . ILE A 1 87 ? -12.125 16.219 -7.383 1 88.62 87 ILE A N 1
ATOM 673 C CA . ILE A 1 87 ? -11.461 16.344 -8.672 1 88.62 87 ILE A CA 1
ATOM 674 C C . ILE A 1 87 ? -12.492 16.625 -9.758 1 88.62 87 ILE A C 1
ATOM 676 O O . ILE A 1 87 ? -13.375 15.812 -10.016 1 88.62 87 ILE A O 1
ATOM 680 N N . ASP A 1 88 ? -12.367 17.828 -10.375 1 89.5 88 ASP A N 1
ATOM 681 C CA . ASP A 1 88 ? -13.359 18.266 -11.352 1 89.5 88 ASP A CA 1
ATOM 682 C C . ASP A 1 88 ? -14.773 18.188 -10.773 1 89.5 88 ASP A C 1
ATOM 684 O O . ASP A 1 88 ? -15.68 17.625 -11.406 1 89.5 88 ASP A O 1
ATOM 688 N N . GLU A 1 89 ? -14.844 18.516 -9.516 1 90.19 89 GLU A N 1
ATOM 689 C CA . GLU A 1 89 ? -16.109 18.656 -8.797 1 90.19 89 GLU A CA 1
ATOM 690 C C . GLU A 1 89 ? -16.719 17.297 -8.469 1 90.19 89 GLU A C 1
ATOM 692 O O . GLU A 1 89 ? -17.906 17.203 -8.156 1 90.19 89 GLU A O 1
ATOM 697 N N . VAL A 1 90 ? -16.016 16.297 -8.641 1 92 90 VAL A N 1
ATOM 698 C CA . VAL A 1 90 ? -16.453 14.953 -8.273 1 92 90 VAL A CA 1
ATOM 699 C C . VA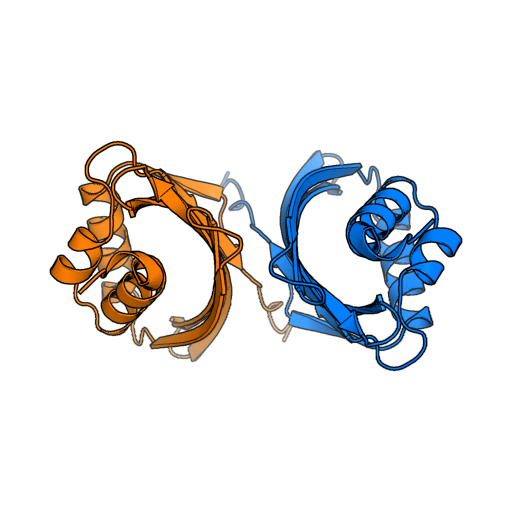L A 1 90 ? -15.617 14.445 -7.105 1 92 90 VAL A C 1
ATOM 701 O O . VAL A 1 90 ? -14.383 14.484 -7.148 1 92 90 VAL A O 1
ATOM 704 N N . ALA A 1 91 ? -16.281 14.023 -6.082 1 94.19 91 ALA A N 1
ATOM 705 C CA . ALA A 1 91 ? -15.57 13.414 -4.961 1 94.19 91 ALA A CA 1
ATOM 706 C C . ALA A 1 91 ? -14.875 12.133 -5.387 1 94.19 91 ALA A C 1
ATOM 708 O O . ALA A 1 91 ? -15.531 11.164 -5.789 1 94.19 91 ALA A O 1
ATOM 709 N N . THR A 1 92 ? -13.594 12.172 -5.379 1 93.62 92 THR A N 1
ATOM 710 C CA . THR A 1 92 ? -12.773 11.023 -5.758 1 93.62 92 THR A CA 1
ATOM 711 C C . THR A 1 92 ? -11.977 10.508 -4.562 1 93.62 92 THR A C 1
ATOM 713 O O . THR A 1 92 ? -11.297 11.281 -3.891 1 93.62 92 THR A O 1
ATOM 716 N N . THR A 1 93 ? -12.125 9.211 -4.312 1 95.25 93 THR A N 1
ATOM 717 C CA . THR A 1 93 ? -11.508 8.609 -3.141 1 95.25 93 THR A CA 1
ATOM 718 C C . THR A 1 93 ? -10.398 7.648 -3.549 1 95.25 93 THR A C 1
ATOM 720 O O . THR A 1 93 ? -10.562 6.855 -4.48 1 95.25 93 THR A O 1
ATOM 723 N N . TRP A 1 94 ? -9.281 7.719 -2.818 1 94.88 94 TRP A N 1
ATOM 724 C CA . TRP A 1 94 ? -8.141 6.844 -3.037 1 94.88 94 TRP A CA 1
ATOM 725 C C . TRP A 1 94 ? -7.828 6.027 -1.786 1 94.88 94 TRP A C 1
ATOM 727 O O . TRP A 1 94 ? -7.402 6.582 -0.77 1 94.88 94 TRP A O 1
ATOM 737 N N . PRO A 1 95 ? -8.047 4.738 -1.861 1 97.56 95 PRO A N 1
ATOM 738 C CA . PRO A 1 95 ? -7.477 3.912 -0.796 1 97.56 95 PRO A CA 1
ATOM 739 C C . PRO A 1 95 ? -5.949 3.951 -0.771 1 97.56 95 PRO A C 1
ATOM 741 O O . PRO A 1 95 ? -5.312 3.988 -1.827 1 97.56 95 PRO A O 1
ATOM 744 N N . GLU A 1 96 ? -5.391 3.949 0.365 1 98.31 96 GLU A N 1
ATOM 745 C CA . GLU A 1 96 ? -3.945 4.074 0.538 1 98.31 96 GLU A CA 1
ATOM 746 C C . GLU A 1 96 ? -3.432 3.111 1.604 1 98.31 96 GLU A C 1
ATOM 748 O O . GLU A 1 96 ? -4.195 2.67 2.469 1 98.31 96 GLU A O 1
ATOM 753 N N . CYS A 1 97 ? -2.236 2.738 1.517 1 98.75 97 CYS A N 1
ATOM 754 C CA . CYS A 1 97 ? -1.453 2.078 2.555 1 98.75 97 CYS A CA 1
ATOM 755 C C . CYS A 1 97 ? -0.114 2.775 2.754 1 98.75 97 CYS A C 1
ATOM 757 O O . CYS A 1 97 ? 0.661 2.926 1.807 1 98.75 97 CYS A O 1
ATOM 759 N N . THR A 1 98 ? 0.177 3.256 3.93 1 98.62 98 THR A N 1
ATOM 760 C CA . THR A 1 98 ? 1.403 3.988 4.227 1 98.62 98 THR A CA 1
ATOM 761 C C . THR A 1 98 ? 2.234 3.25 5.273 1 98.62 98 THR A C 1
ATOM 763 O O . THR A 1 98 ? 1.713 2.844 6.312 1 98.62 98 THR A O 1
ATOM 766 N N . ARG A 1 99 ? 3.457 2.994 4.98 1 98.75 99 ARG A N 1
ATOM 767 C CA . ARG A 1 99 ? 4.398 2.537 5.996 1 98.75 99 ARG A CA 1
ATOM 768 C C . ARG A 1 99 ? 5.039 3.719 6.719 1 98.75 99 ARG A C 1
ATOM 770 O O . ARG A 1 99 ? 5.531 4.648 6.078 1 98.75 99 ARG A O 1
ATOM 777 N N . PHE A 1 100 ? 5.02 3.658 8.031 1 98.31 100 PHE A N 1
ATOM 778 C CA . PHE A 1 100 ? 5.699 4.641 8.867 1 98.31 100 PHE A CA 1
ATOM 779 C C . PHE A 1 100 ? 6.863 4.004 9.617 1 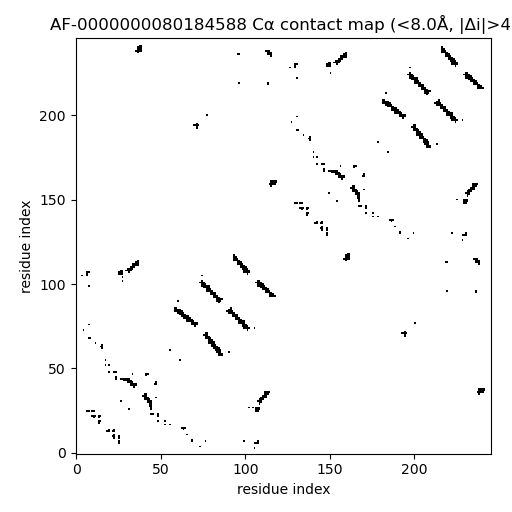98.31 100 PHE A C 1
ATOM 781 O O . PHE A 1 100 ? 6.75 2.881 10.109 1 98.31 100 PHE A O 1
ATOM 788 N N . GLU A 1 101 ? 7.938 4.691 9.656 1 97.69 101 GLU A N 1
ATOM 789 C CA . GLU A 1 101 ? 9.07 4.312 10.484 1 97.69 101 GLU A CA 1
ATOM 790 C C . GLU A 1 101 ? 9.445 5.434 11.453 1 97.69 101 GLU A C 1
ATOM 792 O O . GLU A 1 101 ? 9.625 6.582 11.047 1 97.69 101 GLU A O 1
ATOM 797 N N . ARG A 1 102 ? 9.547 5.051 12.656 1 96.75 102 ARG A N 1
ATOM 798 C CA . ARG A 1 102 ? 9.906 6 13.695 1 96.75 102 ARG A CA 1
ATOM 799 C C . ARG A 1 102 ? 11.391 5.902 14.039 1 96.75 102 ARG A C 1
ATOM 801 O O . ARG A 1 102 ? 12 4.84 13.883 1 96.75 102 ARG A O 1
ATOM 808 N N . ASP A 1 103 ? 11.945 6.949 14.484 1 95.56 103 ASP A N 1
ATOM 809 C CA . ASP A 1 103 ? 13.344 6.957 14.906 1 95.56 103 ASP A CA 1
ATOM 810 C C . ASP A 1 103 ? 13.469 6.621 16.391 1 95.56 103 ASP A C 1
ATOM 812 O O . ASP A 1 103 ? 12.5 6.18 17.016 1 95.56 103 ASP A O 1
ATOM 816 N N . ASP A 1 104 ? 14.664 6.77 16.922 1 92.88 104 ASP A N 1
ATOM 817 C CA . ASP A 1 104 ? 14.953 6.379 18.297 1 92.88 104 ASP A CA 1
ATOM 818 C C . ASP A 1 104 ? 14.211 7.262 19.281 1 92.88 104 ASP A C 1
ATOM 820 O O . ASP A 1 104 ? 13.969 6.863 20.438 1 92.88 104 ASP A O 1
ATOM 824 N N . ASP A 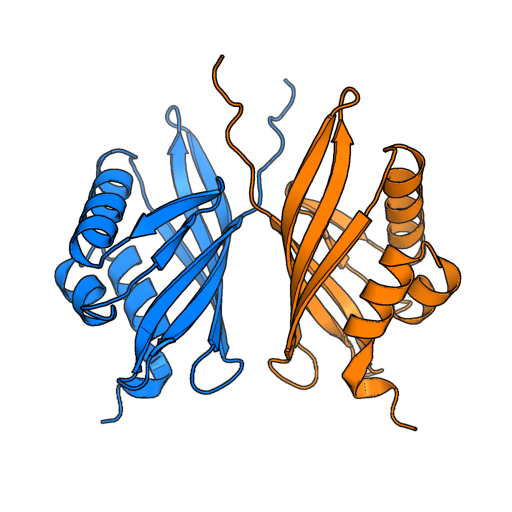1 105 ? 13.867 8.453 18.859 1 93 105 ASP A N 1
ATOM 825 C CA . ASP A 1 105 ? 13.125 9.367 19.719 1 93 105 ASP A CA 1
ATOM 826 C C . ASP A 1 105 ? 11.625 9.117 19.625 1 93 105 ASP A C 1
ATOM 828 O O . ASP A 1 105 ? 10.836 9.797 20.281 1 93 105 ASP A O 1
ATOM 832 N N . GLY A 1 106 ? 11.25 8.211 18.781 1 94.62 106 GLY A N 1
ATOM 833 C CA . GLY A 1 106 ? 9.852 7.832 18.672 1 94.62 106 GLY A CA 1
ATOM 834 C C . GLY A 1 106 ? 9.086 8.672 17.656 1 94.62 106 GLY A C 1
ATOM 835 O O . GLY A 1 106 ? 7.867 8.555 17.547 1 94.62 106 GLY A O 1
ATOM 836 N N . LEU A 1 107 ? 9.727 9.492 16.953 1 96.88 107 LEU A N 1
ATOM 837 C CA . LEU A 1 107 ? 9.102 10.344 15.953 1 96.88 107 LEU A CA 1
ATOM 838 C C . LEU A 1 107 ? 9.211 9.727 14.562 1 96.88 107 LEU A C 1
ATOM 840 O O . LEU A 1 107 ? 10.078 8.891 14.32 1 96.88 107 LEU A O 1
ATOM 844 N N . ILE A 1 108 ? 8.305 10.125 13.695 1 97.56 108 ILE A N 1
ATOM 845 C CA . ILE A 1 108 ? 8.281 9.578 12.344 1 97.56 108 ILE A CA 1
ATOM 846 C C . ILE A 1 108 ? 9.461 10.117 11.547 1 97.56 108 ILE A C 1
ATOM 848 O O . ILE A 1 108 ? 9.641 11.328 11.438 1 97.56 108 ILE A O 1
ATOM 852 N N . ALA A 1 109 ? 10.219 9.211 11 1 97.69 109 ALA A N 1
ATOM 853 C CA . ALA A 1 109 ? 11.406 9.609 10.25 1 97.69 109 ALA A CA 1
ATOM 854 C C . ALA A 1 109 ? 11.289 9.203 8.781 1 97.69 109 ALA A C 1
ATOM 856 O O . ALA A 1 109 ? 12.016 9.719 7.926 1 97.69 109 ALA A O 1
ATOM 857 N N . ARG A 1 110 ? 10.453 8.25 8.523 1 97.38 110 ARG A N 1
ATOM 858 C CA . ARG A 1 110 ? 10.227 7.812 7.152 1 97.38 110 ARG A CA 1
ATOM 859 C C . ARG A 1 110 ? 8.773 7.395 6.949 1 97.38 110 ARG A C 1
ATOM 861 O O . ARG A 1 110 ? 8.164 6.781 7.828 1 97.38 110 ARG A O 1
ATOM 868 N N . PHE A 1 111 ? 8.289 7.738 5.809 1 95.62 111 PHE A N 1
ATOM 869 C CA . PHE A 1 111 ? 7.078 7.012 5.43 1 95.62 111 PHE A CA 1
ATOM 870 C C . PHE A 1 111 ? 7.012 6.828 3.92 1 95.62 111 PHE A C 1
ATOM 872 O O . PHE A 1 111 ? 7.684 7.539 3.17 1 95.62 111 PHE A O 1
ATOM 879 N N . SER A 1 112 ? 6.484 5.77 3.553 1 98.06 112 SER A N 1
ATOM 880 C CA . SER A 1 112 ? 6.281 5.312 2.182 1 98.06 112 SER A CA 1
ATOM 881 C C . SER A 1 112 ? 4.801 5.094 1.889 1 98.06 112 SER A C 1
ATOM 883 O O . SER A 1 112 ? 4.148 4.273 2.535 1 98.06 112 SER A O 1
ATOM 885 N N . VAL A 1 113 ? 4.262 5.84 0.896 1 98.38 113 VAL A N 1
ATOM 886 C CA . VAL A 1 113 ? 2.826 5.855 0.63 1 98.38 113 VAL A CA 1
ATOM 887 C C . VAL A 1 113 ? 2.525 5.062 -0.639 1 98.38 113 VAL A C 1
ATOM 889 O O . VAL A 1 113 ? 3.137 5.297 -1.685 1 98.38 113 VAL A O 1
ATOM 892 N N . PHE A 1 114 ? 1.642 4.121 -0.564 1 98.44 114 PHE A N 1
ATOM 893 C CA . PHE A 1 114 ? 1.063 3.369 -1.671 1 98.44 114 PHE A CA 1
ATOM 894 C C . PHE A 1 114 ? -0.423 3.674 -1.814 1 98.44 114 PHE A C 1
ATOM 896 O O . PHE A 1 114 ? -1.07 4.098 -0.855 1 98.44 114 PHE A O 1
ATOM 903 N N . PHE A 1 115 ? -0.94 3.391 -3 1 97.81 115 PHE A N 1
ATOM 904 C CA . PHE A 1 115 ? -2.365 3.65 -3.172 1 97.81 115 PHE A CA 1
ATOM 905 C C . PHE A 1 115 ? -2.979 2.668 -4.16 1 97.81 115 PHE A C 1
ATOM 907 O O . PHE A 1 115 ? -2.303 1.755 -4.641 1 97.81 115 PHE A O 1
ATOM 914 N N . LYS A 1 116 ? -4.301 2.768 -4.277 1 96.38 116 LYS A N 1
ATOM 915 C CA . LYS A 1 116 ? -5.047 2.164 -5.379 1 96.38 116 LYS A CA 1
ATOM 916 C C . LYS A 1 116 ? -5.555 3.229 -6.348 1 96.38 116 LYS A C 1
ATOM 918 O O . LYS A 1 116 ? -5.836 4.359 -5.945 1 96.38 116 LYS A O 1
ATOM 923 N N . GLN A 1 117 ? -5.52 2.857 -7.59 1 88.44 117 GLN A N 1
ATOM 924 C CA . GLN A 1 117 ? -6.051 3.785 -8.586 1 88.44 117 GLN A CA 1
ATOM 925 C C . GLN A 1 117 ? -7.238 3.178 -9.328 1 88.44 117 GLN A C 1
ATOM 927 O O . GLN A 1 117 ? -7.102 2.156 -10 1 88.44 117 GLN A O 1
ATOM 932 N N . ARG A 1 118 ? -8.359 3.844 -9.07 1 81.25 118 ARG A N 1
ATOM 933 C CA . ARG A 1 118 ? -9.523 3.375 -9.82 1 81.25 118 ARG A CA 1
ATOM 934 C C . ARG A 1 118 ? -9.328 3.576 -11.312 1 81.25 118 ARG A C 1
ATOM 936 O O . ARG A 1 118 ? -8.789 4.594 -11.75 1 81.25 118 ARG A O 1
ATOM 943 N N . ARG A 1 119 ? -9.625 2.459 -12 1 69.44 119 ARG A N 1
ATOM 944 C CA . ARG A 1 119 ? -9.547 2.582 -13.453 1 69.44 119 ARG A CA 1
ATOM 945 C C . ARG A 1 119 ? -10.57 3.59 -13.969 1 69.44 119 ARG A C 1
ATOM 947 O O . ARG A 1 119 ? -11.68 3.691 -13.43 1 69.44 119 ARG A O 1
ATOM 954 N N . ALA A 1 120 ? -10.07 4.574 -14.773 1 59.09 120 ALA A N 1
ATOM 955 C CA . ALA A 1 120 ? -10.977 5.516 -15.422 1 59.09 120 ALA A CA 1
ATOM 956 C C . ALA A 1 120 ? -12.156 4.789 -16.078 1 59.09 120 ALA A C 1
ATOM 958 O O . ALA A 1 120 ? -11.992 3.688 -16.609 1 59.09 120 ALA A O 1
ATOM 959 N N . ASP A 1 121 ? -13.305 4.848 -15.438 1 50.88 121 ASP A N 1
ATOM 960 C CA . ASP A 1 121 ? -14.477 4.348 -16.141 1 50.88 121 ASP A CA 1
ATOM 961 C C . ASP A 1 121 ? -14.352 4.594 -17.656 1 50.88 121 ASP A C 1
ATOM 963 O O . ASP A 1 121 ? -14.086 5.719 -18.078 1 50.88 121 ASP A O 1
ATOM 967 N N . THR A 1 122 ? -13.688 3.754 -18.391 1 38 122 THR A N 1
ATOM 968 C CA . THR A 1 122 ? -13.93 3.99 -19.812 1 38 122 THR A CA 1
ATOM 969 C C . THR A 1 122 ? -15.398 4.332 -20.047 1 38 122 THR A C 1
ATOM 971 O O . THR A 1 122 ? -16.281 3.557 -19.703 1 38 122 THR A O 1
ATOM 974 N N . ALA A 1 123 ? -15.727 5.504 -20.297 1 29.75 123 ALA A N 1
ATOM 975 C CA . ALA A 1 123 ? -17.031 5.871 -20.844 1 29.75 123 ALA A CA 1
ATOM 976 C C . ALA A 1 123 ? -17.391 4.98 -22.031 1 29.75 123 ALA A C 1
ATOM 978 O O . ALA A 1 123 ? -16.531 4.621 -22.828 1 29.75 123 ALA A O 1
ATOM 979 N N . MET B 1 1 ? 7.074 -29.375 11.281 1 29.59 1 MET B N 1
ATOM 980 C CA . MET B 1 1 ? 7.824 -28.156 10.984 1 29.59 1 MET B CA 1
ATOM 981 C C . MET B 1 1 ? 6.879 -27.016 10.648 1 29.59 1 MET B C 1
ATOM 983 O O . MET B 1 1 ? 5.992 -27.156 9.805 1 29.59 1 MET B O 1
ATOM 987 N N . GLY B 1 2 ? 6.27 -26.25 11.469 1 34.28 2 GLY B N 1
ATOM 988 C CA . GLY B 1 2 ? 5.215 -25.25 11.531 1 34.28 2 GLY B CA 1
ATOM 989 C C . GLY B 1 2 ? 5.293 -24.234 10.414 1 34.28 2 GLY B C 1
ATOM 990 O O . GLY B 1 2 ? 6.125 -23.328 10.445 1 34.28 2 GLY B O 1
ATOM 991 N N . THR B 1 3 ? 5.203 -24.578 9.18 1 42.44 3 THR B N 1
ATOM 992 C CA . THR B 1 3 ? 5.008 -23.922 7.891 1 42.44 3 THR B CA 1
ATOM 993 C C . THR B 1 3 ? 4.148 -22.672 8.047 1 42.44 3 THR B C 1
ATOM 995 O O . THR B 1 3 ? 3.854 -21.984 7.059 1 42.44 3 THR B O 1
ATOM 998 N N . ASP B 1 4 ? 3.568 -22.484 9.148 1 52.31 4 ASP B N 1
ATOM 999 C CA . ASP B 1 4 ? 2.549 -21.547 9.617 1 52.31 4 ASP B CA 1
ATOM 1000 C C . ASP B 1 4 ? 3.012 -20.094 9.453 1 52.31 4 ASP B C 1
ATOM 1002 O O . ASP B 1 4 ? 2.264 -19.25 8.961 1 52.31 4 ASP B O 1
ATOM 1006 N N . GLY B 1 5 ? 4.332 -19.875 9.977 1 61.03 5 GLY B N 1
ATOM 1007 C CA . GLY B 1 5 ? 4.762 -18.5 10.117 1 61.03 5 GLY B CA 1
ATOM 1008 C C . GLY B 1 5 ? 5.258 -17.891 8.812 1 61.03 5 GLY B C 1
ATOM 1009 O O . GLY B 1 5 ? 5.488 -16.688 8.734 1 61.03 5 GLY B O 1
ATOM 1010 N N . ARG B 1 6 ? 5.277 -18.766 7.699 1 89.25 6 ARG B N 1
ATOM 1011 C CA . ARG B 1 6 ? 5.922 -18.156 6.535 1 89.25 6 ARG B CA 1
ATOM 1012 C C . ARG B 1 6 ? 5.074 -18.359 5.281 1 89.25 6 ARG B C 1
ATOM 1014 O O . ARG B 1 6 ? 5.613 -18.531 4.184 1 89.25 6 ARG B O 1
ATOM 1021 N N . VAL B 1 7 ? 3.773 -18.469 5.465 1 96.69 7 VAL B N 1
ATOM 1022 C CA . VAL B 1 7 ? 2.883 -18.719 4.336 1 96.69 7 VAL B CA 1
ATOM 1023 C C . VAL B 1 7 ? 2.941 -17.547 3.357 1 96.69 7 VAL B C 1
ATOM 1025 O O . VAL B 1 7 ? 2.91 -17.75 2.141 1 96.69 7 VAL B O 1
ATOM 1028 N N . VAL B 1 8 ? 3.049 -16.422 3.801 1 97.75 8 VAL B N 1
ATOM 1029 C CA . VAL B 1 8 ? 3.113 -15.234 2.945 1 97.75 8 VAL B CA 1
ATOM 1030 C C . VAL B 1 8 ? 4.402 -15.258 2.129 1 97.75 8 VAL B C 1
ATOM 1032 O O . VAL B 1 8 ? 4.387 -15.016 0.921 1 97.75 8 VAL B O 1
ATOM 1035 N N . GLU B 1 9 ? 5.5 -15.609 2.799 1 98.06 9 GLU B N 1
ATOM 1036 C CA . GLU B 1 9 ? 6.77 -15.734 2.092 1 98.06 9 GLU B CA 1
ATOM 1037 C C . GLU B 1 9 ? 6.703 -16.828 1.032 1 98.06 9 GLU B C 1
ATOM 1039 O O . GLU B 1 9 ? 7.203 -16.656 -0.082 1 98.06 9 GLU B O 1
ATOM 1044 N N . ARG B 1 10 ? 6.125 -17.906 1.406 1 97.75 10 ARG B N 1
ATOM 1045 C CA . ARG B 1 10 ? 5.977 -19 0.451 1 97.75 10 ARG B CA 1
ATOM 1046 C C . ARG B 1 10 ? 5.125 -18.562 -0.741 1 97.75 10 ARG B C 1
ATOM 1048 O O . ARG B 1 10 ? 5.441 -18.906 -1.885 1 97.75 10 ARG B O 1
ATOM 1055 N N . TYR B 1 11 ? 4.027 -17.875 -0.456 1 98.19 11 TYR B N 1
ATOM 1056 C CA . TYR B 1 11 ? 3.189 -17.344 -1.528 1 98.19 11 TYR B CA 1
ATOM 1057 C C . TYR B 1 11 ? 4.008 -16.5 -2.5 1 98.19 11 TYR B C 1
ATOM 1059 O O . TYR B 1 11 ? 3.938 -16.703 -3.715 1 98.19 11 TYR B O 1
ATOM 1067 N N . LEU B 1 12 ? 4.762 -15.633 -1.97 1 98.25 12 LEU B N 1
ATOM 1068 C CA . LEU B 1 12 ? 5.539 -14.719 -2.797 1 98.25 12 LEU B CA 1
ATOM 1069 C C . LEU B 1 12 ? 6.625 -15.461 -3.561 1 98.25 12 LEU B C 1
ATOM 1071 O O . LEU B 1 12 ? 6.91 -15.141 -4.719 1 98.25 12 LEU B O 1
ATOM 1075 N N . ASP B 1 13 ? 7.254 -16.422 -2.934 1 97.88 13 ASP B N 1
ATOM 1076 C CA . ASP B 1 13 ? 8.242 -17.266 -3.609 1 97.88 13 ASP B CA 1
ATOM 1077 C C . ASP B 1 13 ? 7.617 -18 -4.793 1 97.88 13 ASP B C 1
ATOM 1079 O O . ASP B 1 13 ? 8.203 -18.062 -5.875 1 97.88 13 ASP B O 1
ATOM 1083 N N . CYS B 1 14 ? 6.492 -18.562 -4.555 1 97.94 14 CYS B N 1
ATOM 1084 C CA . CYS B 1 14 ? 5.797 -19.297 -5.609 1 97.94 14 CYS B CA 1
ATOM 1085 C C . CYS B 1 14 ? 5.402 -18.359 -6.746 1 97.94 14 CYS B C 1
ATOM 1087 O O . CYS B 1 14 ? 5.512 -18.719 -7.922 1 97.94 14 CYS B O 1
ATOM 1089 N N . LEU B 1 15 ? 4.891 -17.188 -6.449 1 97.69 15 LEU B N 1
ATOM 1090 C CA . LEU B 1 15 ? 4.535 -16.203 -7.465 1 97.69 15 LEU B CA 1
ATOM 1091 C C . LEU B 1 15 ? 5.746 -15.836 -8.312 1 97.69 15 LEU B C 1
ATOM 1093 O O . LEU B 1 15 ? 5.668 -15.797 -9.539 1 97.69 15 LEU B O 1
ATOM 1097 N N . ALA B 1 16 ? 6.871 -15.625 -7.688 1 96.94 16 ALA B N 1
ATOM 1098 C CA . ALA B 1 16 ? 8.109 -15.258 -8.375 1 96.94 16 ALA B CA 1
ATOM 1099 C C . ALA B 1 16 ? 8.578 -16.375 -9.297 1 96.94 16 ALA B C 1
ATOM 1101 O O . ALA B 1 16 ? 9.102 -16.125 -10.383 1 96.94 16 ALA B O 1
ATOM 1102 N N . ALA B 1 17 ? 8.367 -17.562 -8.867 1 97 17 ALA B N 1
ATOM 1103 C CA . ALA B 1 17 ? 8.82 -18.734 -9.602 1 97 17 ALA B CA 1
ATOM 1104 C C . ALA B 1 17 ? 7.766 -19.203 -10.609 1 97 17 ALA B C 1
ATOM 1106 O O . ALA B 1 17 ? 7.996 -20.141 -11.375 1 97 17 ALA B O 1
ATOM 1107 N N . HIS B 1 18 ? 6.66 -18.641 -10.57 1 97.19 18 HIS B N 1
ATOM 1108 C CA . HIS B 1 18 ? 5.512 -19.047 -11.359 1 97.19 18 HIS B CA 1
ATOM 1109 C C . HIS B 1 18 ? 5.129 -20.5 -11.062 1 97.19 18 HIS B C 1
ATOM 1111 O O . HIS B 1 18 ? 4.824 -21.266 -11.977 1 97.19 18 HIS B O 1
ATOM 1117 N N . ASP B 1 19 ? 5.297 -20.828 -9.867 1 97.5 19 ASP B N 1
ATOM 1118 C CA . ASP B 1 19 ? 4.805 -22.094 -9.352 1 97.5 19 ASP B CA 1
ATOM 1119 C C . ASP B 1 19 ? 3.348 -21.984 -8.914 1 97.5 19 ASP B C 1
ATOM 1121 O O . ASP B 1 19 ? 3.061 -21.781 -7.738 1 97.5 19 ASP B O 1
ATOM 1125 N N . TRP B 1 20 ? 2.42 -22.25 -9.781 1 97.5 20 TRP B N 1
ATOM 1126 C CA . TRP B 1 20 ? 1.001 -21.984 -9.555 1 97.5 20 TRP B CA 1
ATOM 1127 C C . TRP B 1 20 ? 0.405 -23.016 -8.602 1 97.5 20 TRP B C 1
ATOM 1129 O O . TRP B 1 20 ? -0.471 -22.688 -7.793 1 97.5 20 TRP B O 1
ATOM 1139 N N . ASP B 1 21 ? 0.818 -24.203 -8.688 1 97.5 21 ASP B N 1
ATOM 1140 C CA . ASP B 1 21 ? 0.345 -25.203 -7.738 1 97.5 21 ASP B CA 1
ATOM 1141 C C . ASP B 1 21 ? 0.782 -24.859 -6.316 1 97.5 21 ASP B C 1
ATOM 1143 O O . ASP B 1 21 ? -0.02 -24.922 -5.383 1 97.5 21 ASP B O 1
ATOM 1147 N N . GLY B 1 22 ? 2.094 -24.578 -6.137 1 97.62 22 GLY B N 1
ATOM 1148 C CA . GLY B 1 22 ? 2.586 -24.156 -4.836 1 97.62 22 GLY B CA 1
ATOM 1149 C C . GLY B 1 22 ? 1.875 -22.922 -4.301 1 97.62 22 GLY B C 1
ATOM 1150 O O . GLY B 1 22 ? 1.604 -22.828 -3.104 1 97.62 22 GLY B O 1
ATOM 1151 N N . LEU B 1 23 ? 1.606 -21.953 -5.207 1 97.56 23 LEU B N 1
ATOM 1152 C CA . LEU B 1 23 ? 0.877 -20.75 -4.832 1 97.56 23 LEU B CA 1
ATOM 1153 C C . LEU B 1 23 ? -0.524 -21.094 -4.336 1 97.56 23 LEU B C 1
ATOM 1155 O O . LEU B 1 23 ? -0.958 -20.594 -3.293 1 97.56 23 LEU B O 1
ATOM 1159 N N . ALA B 1 24 ? -1.166 -21.938 -4.996 1 97 24 ALA B N 1
ATOM 1160 C CA . ALA B 1 24 ? -2.518 -22.359 -4.629 1 97 24 ALA B CA 1
ATOM 1161 C C . ALA B 1 24 ? -2.537 -22.984 -3.238 1 97 24 ALA B C 1
ATOM 1163 O O . ALA B 1 24 ? -3.492 -22.812 -2.48 1 97 24 ALA B O 1
ATOM 1164 N N . ASP B 1 25 ? -1.521 -23.625 -2.926 1 96.62 25 ASP B N 1
ATOM 1165 C CA . ASP B 1 25 ? -1.43 -24.312 -1.646 1 96.62 25 ASP B CA 1
ATOM 1166 C C . ASP B 1 25 ? -1.368 -23.328 -0.485 1 96.62 25 ASP B C 1
ATOM 1168 O O . ASP B 1 25 ? -1.58 -23.703 0.669 1 96.62 25 ASP B O 1
ATOM 1172 N N . THR B 1 26 ? -0.995 -22.109 -0.736 1 97.44 26 THR B N 1
ATOM 1173 C CA . THR B 1 26 ? -0.884 -21.109 0.319 1 97.44 26 THR B CA 1
ATOM 1174 C C . THR B 1 26 ? -2.217 -20.406 0.531 1 97.44 26 THR B C 1
ATOM 1176 O O . THR B 1 26 ? -2.371 -19.625 1.48 1 97.44 26 THR B O 1
ATOM 1179 N N . ILE B 1 27 ? -3.207 -20.656 -0.286 1 97.06 27 ILE B N 1
ATOM 1180 C CA . ILE B 1 27 ? -4.453 -19.891 -0.306 1 97.06 27 ILE B CA 1
ATOM 1181 C C . ILE B 1 27 ? -5.582 -20.75 0.266 1 97.06 27 ILE B C 1
ATOM 1183 O O . ILE B 1 27 ? -5.672 -21.953 -0.02 1 97.06 27 ILE B O 1
ATOM 1187 N N . ALA B 1 28 ? -6.41 -20.125 1.035 1 95.81 28 ALA B N 1
ATOM 1188 C CA . ALA B 1 28 ? -7.578 -20.797 1.592 1 95.81 28 ALA B CA 1
ATOM 1189 C C . ALA B 1 28 ? -8.531 -21.25 0.487 1 95.81 28 ALA B C 1
ATOM 1191 O O . ALA B 1 28 ? -8.727 -20.531 -0.499 1 95.81 28 ALA B O 1
ATOM 1192 N N . GLU B 1 29 ? -9.055 -22.328 0.566 1 84.56 29 GLU B N 1
ATOM 1193 C CA . GLU B 1 29 ? -9.977 -22.906 -0.411 1 84.56 29 GLU B CA 1
ATOM 1194 C C . GLU B 1 29 ? -11.266 -22.109 -0.501 1 84.56 29 GLU B C 1
ATOM 1196 O O . GLU B 1 29 ? -11.742 -21.812 -1.599 1 84.56 29 GLU B O 1
ATOM 1201 N N . ALA B 1 30 ? -11.75 -21.844 0.64 1 80.25 30 ALA B N 1
ATOM 1202 C CA . ALA B 1 30 ? -13 -21.094 0.684 1 80.25 30 ALA B CA 1
ATOM 1203 C C . ALA B 1 30 ? -12.781 -19.672 1.202 1 80.25 30 ALA B C 1
ATOM 1205 O O . ALA B 1 30 ? -12.016 -19.469 2.152 1 80.25 30 ALA B O 1
ATOM 1206 N N . GLY B 1 31 ? -13.203 -18.719 0.382 1 87 31 GLY B N 1
ATOM 1207 C CA . GLY B 1 31 ? -13.359 -17.422 1.015 1 87 31 GLY B CA 1
ATOM 1208 C C . GLY B 1 31 ? -12.25 -16.453 0.657 1 87 31 GLY B C 1
ATOM 1209 O O . GLY B 1 31 ? -12.07 -15.43 1.328 1 87 31 GLY B O 1
ATOM 1210 N N . LEU B 1 32 ? -11.43 -16.844 -0.316 1 94.25 32 LEU B N 1
ATOM 1211 C CA . LEU B 1 32 ? -10.398 -15.891 -0.691 1 94.25 32 LEU B CA 1
ATOM 1212 C C . LEU B 1 32 ? -11.016 -14.641 -1.312 1 94.25 32 LEU B C 1
ATOM 1214 O O . LEU B 1 32 ? -11.914 -14.742 -2.154 1 94.25 32 LEU B O 1
ATOM 1218 N N . THR B 1 33 ? -10.586 -13.5 -0.936 1 97.25 33 THR B N 1
ATOM 1219 C CA . THR B 1 33 ? -10.867 -12.219 -1.575 1 97.25 33 THR B CA 1
ATOM 1220 C C . THR B 1 33 ? -9.578 -11.453 -1.835 1 97.25 33 THR B C 1
ATOM 1222 O O . THR B 1 33 ? -8.789 -11.227 -0.917 1 97.25 33 THR B O 1
ATOM 1225 N N . ARG B 1 34 ? -9.406 -11.125 -3.051 1 96.94 34 ARG B N 1
ATOM 1226 C CA . ARG B 1 34 ? -8.281 -10.281 -3.449 1 96.94 34 ARG B CA 1
ATOM 1227 C C . ARG B 1 34 ? -8.773 -8.93 -3.965 1 96.94 34 ARG B C 1
ATOM 1229 O O . ARG B 1 34 ? -9.523 -8.867 -4.938 1 96.94 34 ARG B O 1
ATOM 1236 N N . GLU B 1 35 ? -8.352 -7.93 -3.336 1 96.69 35 GLU B N 1
ATOM 1237 C CA . GLU B 1 35 ? -8.539 -6.57 -3.832 1 96.69 35 GLU B CA 1
ATOM 1238 C C . GLU B 1 35 ? -7.27 -6.031 -4.48 1 96.69 35 GLU B C 1
ATOM 1240 O O . GLU B 1 35 ? -6.238 -5.898 -3.822 1 96.69 35 GLU B O 1
ATOM 1245 N N . GLY B 1 36 ? -7.445 -5.691 -5.734 1 96.06 36 GLY B N 1
ATOM 1246 C CA . GLY B 1 36 ? -6.273 -5.316 -6.504 1 96.06 36 GLY B CA 1
ATOM 1247 C C . GLY B 1 36 ? -6.008 -3.822 -6.492 1 96.06 36 GLY B C 1
ATOM 1248 O O . GLY B 1 36 ? -6.77 -3.055 -5.902 1 96.06 36 GLY B O 1
ATOM 1249 N N . PRO B 1 37 ? -4.867 -3.471 -7.113 1 93.94 37 PRO B N 1
ATOM 1250 C CA . PRO B 1 37 ? -4.406 -2.082 -7.082 1 93.94 37 PRO B CA 1
ATOM 1251 C C . PRO B 1 37 ? -5.293 -1.146 -7.902 1 93.94 37 PRO B C 1
ATOM 1253 O O . PRO B 1 37 ? -5.176 0.077 -7.785 1 93.94 37 PRO B O 1
ATOM 1256 N N . PHE B 1 38 ? -6.164 -1.616 -8.68 1 91.94 38 PHE B N 1
ATOM 1257 C CA . PHE B 1 38 ? -7.102 -0.81 -9.453 1 91.94 38 PHE B CA 1
ATOM 1258 C C . PHE B 1 38 ? -8.516 -0.929 -8.883 1 91.94 38 PHE B C 1
ATOM 1260 O O . PHE B 1 38 ? -9.492 -0.766 -9.617 1 91.94 38 PHE B O 1
ATOM 1267 N N . CYS B 1 39 ? -8.594 -1.346 -7.715 1 91.19 39 CYS B N 1
ATOM 1268 C CA . CYS B 1 39 ? -9.844 -1.535 -6.984 1 91.19 39 CYS B CA 1
ATOM 1269 C C . CYS B 1 39 ? -10.672 -2.656 -7.598 1 91.19 39 CYS B C 1
ATOM 1271 O O . CYS B 1 39 ? -11.898 -2.674 -7.461 1 91.19 39 CYS B O 1
ATOM 1273 N N . ASP B 1 40 ? -10.07 -3.518 -8.336 1 93.19 40 ASP B N 1
ATOM 1274 C CA . ASP B 1 40 ? -10.703 -4.723 -8.852 1 93.19 40 ASP B CA 1
ATOM 1275 C C . ASP B 1 40 ? -10.734 -5.824 -7.793 1 93.19 40 ASP B C 1
ATOM 1277 O O . ASP B 1 40 ? -9.875 -5.867 -6.91 1 93.19 40 ASP B O 1
ATOM 1281 N N . VAL B 1 41 ? -11.734 -6.688 -7.914 1 95.31 41 VAL B N 1
ATOM 1282 C CA . VAL B 1 41 ? -11.891 -7.742 -6.918 1 95.31 41 VAL B CA 1
ATOM 1283 C C . VAL B 1 41 ? -11.945 -9.102 -7.609 1 95.31 41 VAL B C 1
ATOM 1285 O O . VAL B 1 41 ? -12.648 -9.266 -8.609 1 95.31 41 VAL B O 1
ATOM 1288 N N . VAL B 1 42 ? -11.117 -9.984 -7.148 1 95.62 42 VAL B N 1
ATOM 1289 C CA . VAL B 1 42 ? -11.172 -11.383 -7.551 1 95.62 42 VAL B CA 1
ATOM 1290 C C . VAL B 1 42 ? -11.531 -12.258 -6.352 1 95.62 42 VAL B C 1
ATOM 1292 O O . VAL B 1 42 ? -10.906 -12.156 -5.289 1 95.62 42 VAL B O 1
ATOM 1295 N N . GLU B 1 43 ? -12.5 -13.102 -6.559 1 96.38 43 GLU B N 1
ATOM 1296 C CA . GLU B 1 43 ? -12.938 -13.984 -5.48 1 96.38 43 GLU B CA 1
ATOM 1297 C C . GLU B 1 43 ? -12.711 -15.453 -5.84 1 96.38 43 GLU B C 1
ATOM 1299 O O . GLU B 1 43 ? -13.023 -15.883 -6.949 1 96.38 43 GLU B O 1
ATOM 1304 N N . GLY B 1 44 ? -12.195 -16.094 -4.844 1 96.38 44 GLY B N 1
ATOM 1305 C CA . GLY B 1 44 ? -11.992 -17.516 -5.012 1 96.38 44 GLY B CA 1
ATOM 1306 C C . GLY B 1 44 ? -10.562 -17.875 -5.387 1 96.38 44 GLY B C 1
ATOM 1307 O O . GLY B 1 44 ? -9.922 -17.172 -6.168 1 96.38 44 GLY B O 1
ATOM 1308 N N . LYS B 1 45 ? -10.156 -19.016 -4.844 1 96.44 45 LYS B N 1
ATOM 1309 C CA . LYS B 1 45 ? -8.789 -19.484 -5.051 1 96.44 45 LYS B CA 1
ATOM 1310 C C . LYS B 1 45 ? -8.523 -19.766 -6.527 1 96.44 45 LYS B C 1
ATOM 1312 O O . LYS B 1 45 ? -7.555 -19.266 -7.094 1 96.44 45 LYS B O 1
ATOM 1317 N N . ALA B 1 46 ? -9.352 -20.562 -7.152 1 95.69 46 ALA B N 1
ATOM 1318 C CA . ALA B 1 46 ? -9.133 -20.969 -8.539 1 95.69 46 ALA B CA 1
ATOM 1319 C C . ALA B 1 46 ? -9.086 -19.75 -9.461 1 95.69 46 ALA B C 1
ATOM 1321 O O . ALA B 1 46 ? -8.219 -19.656 -10.336 1 95.69 46 ALA B O 1
ATOM 1322 N N . ARG B 1 47 ? -10 -18.859 -9.258 1 95.56 47 ARG B N 1
ATOM 1323 C CA . ARG B 1 47 ? -10.055 -17.656 -10.086 1 95.56 47 ARG B CA 1
ATOM 1324 C C . ARG B 1 47 ? -8.82 -16.781 -9.867 1 95.56 47 ARG B C 1
ATOM 1326 O O . ARG B 1 47 ? -8.289 -16.203 -10.82 1 95.56 47 ARG B O 1
ATOM 1333 N N . ASN B 1 48 ? -8.445 -16.641 -8.641 1 96.69 48 ASN B N 1
ATOM 1334 C CA . ASN B 1 48 ? -7.262 -15.844 -8.344 1 96.69 48 ASN B CA 1
ATOM 1335 C C . ASN B 1 48 ? -6.012 -16.438 -8.992 1 96.69 48 ASN B C 1
ATOM 1337 O O . ASN B 1 48 ? -5.227 -15.703 -9.602 1 96.69 48 ASN B O 1
ATOM 1341 N N . VAL B 1 49 ? -5.809 -17.703 -8.859 1 96.94 49 VAL B N 1
ATOM 1342 C CA . VAL B 1 49 ? -4.645 -18.359 -9.445 1 96.94 49 VAL B CA 1
ATOM 1343 C C . VAL B 1 49 ? -4.68 -18.203 -10.969 1 96.94 49 VAL B C 1
ATOM 1345 O O . VAL B 1 49 ? -3.668 -17.875 -11.586 1 96.94 49 VAL B O 1
ATOM 1348 N N . ALA B 1 50 ? -5.805 -18.406 -11.578 1 96.5 50 ALA B N 1
ATOM 1349 C CA . ALA B 1 50 ? -5.953 -18.234 -13.023 1 96.5 50 ALA B CA 1
ATOM 1350 C C . ALA B 1 50 ? -5.637 -16.797 -13.445 1 96.5 50 ALA B C 1
ATOM 1352 O O . ALA B 1 50 ? -4.992 -16.578 -14.477 1 96.5 50 ALA B O 1
ATOM 1353 N N . TYR B 1 51 ? -6.141 -15.914 -12.688 1 96.06 51 TYR B N 1
ATOM 1354 C CA . TYR B 1 51 ? -5.895 -14.508 -12.953 1 96.06 51 TYR B CA 1
ATOM 1355 C C . TYR B 1 51 ? -4.402 -14.195 -12.938 1 96.06 51 TYR B C 1
ATOM 1357 O O . TYR B 1 51 ? -3.879 -13.578 -13.867 1 96.06 51 TYR B O 1
ATOM 1365 N N . LEU B 1 52 ? -3.686 -14.602 -11.883 1 96.62 52 LEU B N 1
ATOM 1366 C CA . LEU B 1 52 ? -2.256 -14.344 -11.742 1 96.62 52 LEU B CA 1
ATOM 1367 C C . LEU B 1 52 ? -1.473 -15.008 -12.867 1 96.62 52 LEU B C 1
ATOM 1369 O O . LEU B 1 52 ? -0.562 -14.406 -13.438 1 96.62 52 LEU B O 1
ATOM 1373 N N . ARG B 1 53 ? -1.852 -16.172 -13.18 1 96 53 ARG B N 1
ATOM 1374 C CA . ARG B 1 53 ? -1.215 -16.875 -14.281 1 96 53 ARG B CA 1
ATOM 1375 C C . ARG B 1 53 ? -1.394 -16.125 -15.594 1 96 53 ARG B C 1
ATOM 1377 O O . ARG B 1 53 ? -0.437 -15.945 -16.359 1 96 53 ARG B O 1
ATOM 1384 N N . LYS B 1 54 ? -2.57 -15.695 -15.82 1 95.75 54 LYS B N 1
ATOM 1385 C CA . LYS B 1 54 ? -2.857 -14.953 -17.047 1 95.75 54 LYS B CA 1
ATOM 1386 C C . LYS B 1 54 ? -2.029 -13.672 -17.109 1 95.75 54 LYS B C 1
ATOM 1388 O O . LYS B 1 54 ? -1.433 -13.367 -18.141 1 95.75 54 LYS B O 1
ATOM 1393 N N . VAL B 1 55 ? -1.98 -12.969 -16.016 1 93.19 55 VAL B N 1
ATOM 1394 C CA . VAL B 1 55 ? -1.232 -11.719 -15.969 1 93.19 55 VAL B CA 1
ATOM 1395 C C . VAL B 1 55 ? 0.243 -11.992 -16.25 1 93.19 55 VAL B C 1
ATOM 1397 O O . VAL B 1 55 ? 0.85 -11.32 -17.094 1 93.19 55 VAL B O 1
ATOM 1400 N N . CYS B 1 56 ? 0.806 -12.969 -15.625 1 93.06 56 CYS B N 1
ATOM 1401 C CA . CYS B 1 56 ? 2.236 -13.234 -15.727 1 93.06 56 CYS B CA 1
ATOM 1402 C C . CYS B 1 56 ? 2.572 -13.883 -17.062 1 93.06 56 CYS B C 1
ATOM 1404 O O . CYS B 1 56 ? 3.725 -13.852 -17.5 1 93.06 56 CYS B O 1
ATOM 1406 N N . THR B 1 57 ? 1.632 -14.438 -17.766 1 87.31 57 THR B N 1
ATOM 1407 C CA . THR B 1 57 ? 1.88 -15.047 -19.062 1 87.31 57 THR B CA 1
ATOM 1408 C C . THR B 1 57 ? 1.611 -14.055 -20.188 1 87.31 57 THR B C 1
ATOM 1410 O O . THR B 1 57 ? 2.193 -14.164 -21.266 1 87.31 57 THR B O 1
ATOM 1413 N N . THR B 1 58 ? 0.7 -13.188 -19.953 1 89.19 58 THR B N 1
ATOM 1414 C CA . THR B 1 58 ? 0.364 -12.188 -20.969 1 89.19 58 THR B CA 1
ATOM 1415 C C . THR B 1 58 ? 1.411 -11.078 -21 1 89.19 58 THR B C 1
ATOM 1417 O O . THR B 1 58 ? 1.852 -10.664 -22.062 1 89.19 58 THR B O 1
ATOM 1420 N N . LEU B 1 59 ? 1.76 -10.633 -19.859 1 87.06 59 LEU B N 1
ATOM 1421 C CA . LEU B 1 59 ? 2.797 -9.609 -19.766 1 87.06 59 LEU B CA 1
ATOM 1422 C C . LEU B 1 59 ? 4.184 -10.242 -19.734 1 87.06 59 LEU B C 1
ATOM 1424 O O . LEU B 1 59 ? 4.445 -11.133 -18.922 1 87.06 59 LEU B O 1
ATOM 1428 N N . LYS B 1 60 ? 4.992 -9.836 -20.547 1 89.06 60 LYS B N 1
ATOM 1429 C CA . LYS B 1 60 ? 6.332 -10.406 -20.656 1 89.06 60 LYS B CA 1
ATOM 1430 C C . LYS B 1 60 ? 7.246 -9.891 -19.547 1 89.06 60 LYS B C 1
ATOM 1432 O O . LYS B 1 60 ? 7.07 -8.773 -19.062 1 89.06 60 LYS B O 1
ATOM 1437 N N . GLY B 1 61 ? 8.188 -10.805 -19.125 1 93.31 61 GLY B N 1
ATOM 1438 C CA . GLY B 1 61 ? 9.328 -10.359 -18.328 1 93.31 61 GLY B CA 1
ATOM 1439 C C . GLY B 1 61 ? 9 -10.172 -16.859 1 93.31 61 GLY B C 1
ATOM 1440 O O . GLY B 1 61 ? 9.625 -9.344 -16.188 1 93.31 61 GLY B O 1
ATOM 1441 N N . HIS B 1 62 ? 8.078 -10.844 -16.359 1 96.12 62 HIS B N 1
ATOM 1442 C CA . HIS B 1 62 ? 7.707 -10.688 -14.961 1 96.12 62 HIS B CA 1
ATOM 1443 C C . HIS B 1 62 ? 8.883 -10.992 -14.039 1 96.12 62 HIS B C 1
ATOM 1445 O O . HIS B 1 62 ? 9.516 -12.047 -14.148 1 96.12 62 HIS B O 1
ATOM 1451 N N . ARG B 1 63 ? 9.188 -10.07 -13.219 1 96.69 63 ARG B N 1
ATOM 1452 C CA . ARG B 1 63 ? 10.117 -10.227 -12.102 1 96.69 63 ARG B CA 1
ATOM 1453 C C . ARG B 1 63 ? 9.523 -9.664 -10.812 1 96.69 63 ARG B C 1
ATOM 1455 O O . ARG B 1 63 ? 8.867 -8.617 -10.836 1 96.69 63 ARG B O 1
ATOM 1462 N N . LEU B 1 64 ? 9.711 -10.391 -9.773 1 97.75 64 LEU B N 1
ATOM 1463 C CA . LEU B 1 64 ? 9.211 -9.992 -8.469 1 97.75 64 LEU B CA 1
ATOM 1464 C C . LEU B 1 64 ? 10.336 -9.945 -7.441 1 97.75 64 LEU B C 1
ATOM 1466 O O . LEU B 1 64 ? 11.102 -10.906 -7.312 1 97.75 64 LEU B O 1
ATOM 1470 N N . GLN B 1 65 ? 10.547 -8.844 -6.844 1 98 65 GLN B N 1
ATOM 1471 C CA . GLN B 1 65 ? 11.531 -8.68 -5.781 1 98 65 GLN B CA 1
ATOM 1472 C C . GLN B 1 65 ? 10.852 -8.297 -4.465 1 98 65 GLN B C 1
ATOM 1474 O O . GLN B 1 65 ? 10.219 -7.25 -4.367 1 98 65 GLN B O 1
ATOM 1479 N N . VAL B 1 66 ? 11.016 -9.125 -3.457 1 98.25 66 VAL B N 1
ATOM 1480 C CA . VAL B 1 66 ? 10.461 -8.852 -2.135 1 98.25 66 VAL B CA 1
ATOM 1481 C C . VAL B 1 66 ? 11.422 -7.965 -1.345 1 98.25 66 VAL B C 1
ATOM 1483 O O . VAL B 1 66 ? 12.609 -8.289 -1.215 1 98.25 66 VAL B O 1
ATOM 1486 N N . GLN B 1 67 ? 10.984 -6.887 -0.876 1 97.94 67 GLN B N 1
ATOM 1487 C CA . GLN B 1 67 ? 11.805 -6.016 -0.04 1 97.94 67 GLN B CA 1
ATOM 1488 C C . GLN B 1 67 ? 11.68 -6.391 1.434 1 97.94 67 GLN B C 1
ATOM 1490 O O . GLN B 1 67 ? 12.672 -6.398 2.166 1 97.94 67 GLN B O 1
ATOM 1495 N N . ARG B 1 68 ? 10.469 -6.688 1.84 1 97 68 ARG B N 1
ATOM 1496 C CA . ARG B 1 68 ? 10.266 -7.086 3.229 1 97 68 ARG B CA 1
ATOM 1497 C C . ARG B 1 68 ? 8.875 -7.68 3.426 1 97 68 ARG B C 1
ATOM 1499 O O . ARG B 1 68 ? 7.938 -7.34 2.697 1 97 68 ARG B O 1
ATOM 1506 N N . VAL B 1 69 ? 8.773 -8.562 4.344 1 98.06 69 VAL B N 1
ATOM 1507 C CA . VAL B 1 69 ? 7.512 -9.055 4.898 1 98.06 69 VAL B CA 1
ATOM 1508 C C . VAL B 1 69 ? 7.426 -8.695 6.383 1 98.06 69 VAL B C 1
ATOM 1510 O O . VAL B 1 69 ? 8.281 -9.102 7.176 1 98.06 69 VAL B O 1
ATOM 1513 N N . SER B 1 70 ? 6.449 -7.902 6.703 1 97.88 70 SER B N 1
ATOM 1514 C CA . SER B 1 70 ? 6.234 -7.449 8.07 1 97.88 70 SER B CA 1
ATOM 1515 C C . SER B 1 70 ? 5.039 -8.148 8.711 1 97.88 70 SER B C 1
ATOM 1517 O O . SER B 1 70 ? 3.895 -7.926 8.305 1 97.88 70 SER B O 1
ATOM 1519 N N . HIS B 1 71 ? 5.344 -8.93 9.656 1 97.25 71 HIS B N 1
ATOM 1520 C CA . HIS B 1 71 ? 4.277 -9.641 10.352 1 97.25 71 HIS B CA 1
ATOM 1521 C C . HIS B 1 71 ? 3.729 -8.82 11.508 1 97.25 71 HIS B C 1
ATOM 1523 O O . HIS B 1 71 ? 4.457 -8.508 12.453 1 97.25 71 HIS B O 1
ATOM 1529 N N . VAL B 1 72 ? 2.439 -8.484 11.406 1 96.88 72 VAL B N 1
ATOM 1530 C CA . VAL B 1 72 ? 1.771 -7.723 12.453 1 96.88 72 VAL B CA 1
ATOM 1531 C C . VAL B 1 72 ? 1.407 -8.648 13.617 1 96.88 72 VAL B C 1
ATOM 1533 O O . VAL B 1 72 ? 1.674 -8.336 14.773 1 96.88 72 VAL B O 1
ATOM 1536 N N . ASP B 1 73 ? 0.793 -9.727 13.336 1 94.88 73 ASP B N 1
ATOM 1537 C CA . ASP B 1 73 ? 0.452 -10.805 14.258 1 94.88 73 ASP B CA 1
ATOM 1538 C C . ASP B 1 73 ? 0.369 -12.148 13.523 1 94.88 73 ASP B C 1
ATOM 1540 O O . ASP B 1 73 ? 1 -12.328 12.484 1 94.88 73 ASP B O 1
ATOM 1544 N N . SER B 1 74 ? -0.344 -13.07 14.109 1 94 74 SER B N 1
ATOM 1545 C CA . SER B 1 74 ? -0.385 -14.406 13.531 1 94 74 SER B CA 1
ATOM 1546 C C . SER B 1 74 ? -1.229 -14.43 12.258 1 94 74 SER B C 1
ATOM 1548 O O . SER B 1 74 ? -1.157 -15.383 11.477 1 94 74 SER B O 1
ATOM 1550 N N . ARG B 1 75 ? -2.016 -13.352 11.984 1 95.5 75 ARG B N 1
ATOM 1551 C CA . ARG B 1 75 ? -2.979 -13.422 10.891 1 95.5 75 ARG B CA 1
ATOM 1552 C C . ARG B 1 75 ? -2.674 -12.375 9.828 1 95.5 75 ARG B C 1
ATOM 1554 O O . ARG B 1 75 ? -2.971 -12.57 8.648 1 95.5 75 ARG B O 1
ATOM 1561 N N . VAL B 1 76 ? -2.15 -11.258 10.266 1 97.56 76 VAL B N 1
ATOM 1562 C CA . VAL B 1 76 ? -2.023 -10.125 9.352 1 97.56 76 VAL B CA 1
ATOM 1563 C C . VAL B 1 76 ? -0.548 -9.844 9.086 1 97.56 76 VAL B C 1
ATOM 1565 O O . VAL B 1 76 ? 0.259 -9.773 10.016 1 97.56 76 VAL B O 1
ATOM 1568 N N . SER B 1 77 ? -0.157 -9.75 7.816 1 98.12 77 SER B N 1
ATOM 1569 C CA . SER B 1 77 ? 1.166 -9.336 7.359 1 98.12 77 SER B CA 1
ATOM 1570 C C . SER B 1 77 ? 1.067 -8.32 6.227 1 98.12 77 SER B C 1
ATOM 1572 O O . SER B 1 77 ? 0.096 -8.32 5.469 1 98.12 77 SER B O 1
ATOM 1574 N N . TYR B 1 78 ? 2.02 -7.512 6.18 1 98.62 78 TYR B N 1
ATOM 1575 C CA . TYR B 1 78 ? 2.24 -6.641 5.031 1 98.62 78 TYR B CA 1
ATOM 1576 C C . TYR B 1 78 ? 3.516 -7.031 4.289 1 98.62 78 TYR B C 1
ATOM 1578 O O . TYR B 1 78 ? 4.555 -7.266 4.914 1 98.62 78 TYR B O 1
ATOM 1586 N N . ALA B 1 79 ? 3.443 -7.105 2.986 1 98.56 79 ALA B N 1
ATOM 1587 C CA . ALA B 1 79 ? 4.621 -7.332 2.156 1 98.56 79 ALA B CA 1
ATOM 1588 C C . ALA B 1 79 ? 4.875 -6.148 1.227 1 98.56 79 ALA B C 1
ATOM 1590 O O . ALA B 1 79 ? 3.965 -5.695 0.528 1 98.56 79 ALA B O 1
ATOM 1591 N N . GLU B 1 80 ? 6.039 -5.613 1.312 1 98.69 80 GLU B N 1
ATOM 1592 C CA . GLU B 1 80 ? 6.504 -4.68 0.292 1 98.69 80 GLU B CA 1
ATOM 1593 C C . GLU B 1 80 ? 7.375 -5.383 -0.744 1 98.69 80 GLU B C 1
ATOM 1595 O O . GLU B 1 80 ? 8.297 -6.121 -0.389 1 98.69 80 GLU B O 1
ATOM 1600 N N . LEU B 1 81 ? 7.004 -5.168 -1.98 1 98.44 81 LEU B N 1
ATOM 1601 C CA . LEU B 1 81 ? 7.668 -5.801 -3.115 1 98.44 81 LEU B CA 1
ATOM 1602 C C . LEU B 1 81 ? 7.609 -4.906 -4.348 1 98.44 81 LEU B C 1
ATOM 1604 O O . LEU B 1 81 ? 7 -3.834 -4.312 1 98.44 81 LEU B O 1
ATOM 1608 N N . SER B 1 82 ? 8.352 -5.297 -5.324 1 97.62 82 SER B N 1
ATOM 1609 C CA . SER B 1 82 ? 8.25 -4.68 -6.645 1 97.62 82 SER B CA 1
ATOM 1610 C C . SER B 1 82 ? 8.039 -5.727 -7.73 1 97.62 82 SER B C 1
ATOM 1612 O O . SER B 1 82 ? 8.641 -6.805 -7.688 1 97.62 82 SER B O 1
ATOM 1614 N N . GLU B 1 83 ? 7.152 -5.41 -8.602 1 96.62 83 GLU B N 1
ATOM 1615 C CA . GLU B 1 83 ? 6.961 -6.238 -9.789 1 96.62 83 GLU B CA 1
ATOM 1616 C C . GLU B 1 83 ? 7.352 -5.48 -11.055 1 96.62 83 GLU B C 1
ATOM 1618 O O . GLU B 1 83 ? 7.086 -4.281 -11.172 1 96.62 83 GLU B O 1
ATOM 1623 N N . THR B 1 84 ? 8.031 -6.176 -11.891 1 95.94 84 THR B N 1
ATOM 1624 C CA . THR B 1 84 ? 8.484 -5.641 -13.164 1 95.94 84 THR B CA 1
ATOM 1625 C C . THR B 1 84 ? 7.871 -6.418 -14.328 1 95.94 84 THR B C 1
ATOM 1627 O O . THR B 1 84 ? 7.797 -7.645 -14.289 1 95.94 84 THR B O 1
ATOM 1630 N N . PHE B 1 85 ? 7.375 -5.66 -15.266 1 94.81 85 PHE B N 1
ATOM 1631 C CA . PHE B 1 85 ? 6.898 -6.191 -16.547 1 94.81 85 PHE B CA 1
ATOM 1632 C C . PHE B 1 85 ? 7.465 -5.391 -17.703 1 94.81 85 PHE B C 1
ATOM 1634 O O . PHE B 1 85 ? 7.879 -4.242 -17.531 1 94.81 85 PHE B O 1
ATOM 1641 N N . GLU B 1 86 ? 7.484 -6.008 -18.844 1 93.81 86 GLU B N 1
ATOM 1642 C CA . GLU B 1 86 ? 7.777 -5.277 -20.078 1 93.81 86 GLU B CA 1
ATOM 1643 C C . GLU B 1 86 ? 6.516 -4.664 -20.672 1 93.81 86 GLU B C 1
ATOM 1645 O O . GLU B 1 86 ? 5.633 -5.383 -21.141 1 93.81 86 GLU B O 1
ATOM 1650 N N . ILE B 1 87 ? 6.426 -3.406 -20.562 1 88.69 87 ILE B N 1
ATOM 1651 C CA . ILE B 1 87 ? 5.336 -2.652 -21.172 1 88.69 87 ILE B CA 1
ATOM 1652 C C . ILE B 1 87 ? 5.855 -1.878 -22.391 1 88.69 87 ILE B C 1
ATOM 1654 O O . ILE B 1 87 ? 6.715 -1.005 -22.25 1 88.69 87 ILE B O 1
ATOM 1658 N N . ASP B 1 88 ? 5.324 -2.225 -23.562 1 89.5 88 ASP B N 1
ATOM 1659 C CA . ASP B 1 88 ? 5.816 -1.633 -24.797 1 89.5 88 ASP B CA 1
ATOM 1660 C C . ASP B 1 88 ? 7.332 -1.771 -24.906 1 89.5 88 ASP B C 1
ATOM 1662 O O . ASP B 1 88 ? 8.031 -0.795 -25.188 1 89.5 88 ASP B O 1
ATOM 1666 N N . GLU B 1 89 ? 7.801 -2.914 -24.453 1 90.19 89 GLU B N 1
ATOM 1667 C CA . GLU B 1 89 ? 9.195 -3.326 -24.594 1 90.19 89 GLU B CA 1
ATOM 1668 C C . GLU B 1 89 ? 10.094 -2.572 -23.625 1 90.19 89 GLU B C 1
ATOM 1670 O O . GLU B 1 89 ? 11.312 -2.547 -23.781 1 90.19 89 GLU B O 1
ATOM 1675 N N . VAL B 1 90 ? 9.562 -1.895 -22.75 1 92 90 VAL B N 1
ATOM 1676 C CA . VAL B 1 90 ? 10.312 -1.204 -21.703 1 92 90 VAL B CA 1
ATOM 1677 C C . VAL B 1 90 ? 10.047 -1.862 -20.359 1 92 90 VAL B C 1
ATOM 1679 O O . VAL B 1 90 ? 8.891 -2.061 -19.969 1 92 90 VAL B O 1
ATOM 1682 N N . ALA B 1 91 ? 11.094 -2.229 -19.688 1 94.19 91 ALA B N 1
ATOM 1683 C CA . ALA B 1 91 ? 10.938 -2.762 -18.328 1 94.19 91 ALA B CA 1
ATOM 1684 C C . ALA B 1 91 ? 10.359 -1.71 -17.391 1 94.19 91 ALA B C 1
ATOM 1686 O O . ALA B 1 91 ? 10.977 -0.67 -17.156 1 94.19 91 ALA B O 1
ATOM 1687 N N . THR B 1 92 ? 9.18 -1.948 -16.969 1 93.62 92 THR B N 1
ATOM 1688 C CA . THR B 1 92 ? 8.484 -1.044 -16.062 1 93.62 92 THR B CA 1
ATOM 1689 C C . THR B 1 92 ? 8.258 -1.706 -14.703 1 93.62 92 THR B C 1
ATOM 1691 O O . THR B 1 92 ? 7.734 -2.82 -14.633 1 93.62 92 THR B O 1
ATOM 1694 N N . THR B 1 93 ? 8.688 -1.007 -13.672 1 95.25 93 THR B N 1
ATOM 1695 C CA . THR B 1 93 ? 8.633 -1.564 -12.32 1 95.25 93 THR B CA 1
ATOM 1696 C C . THR B 1 93 ? 7.621 -0.809 -11.469 1 95.25 93 THR B C 1
ATOM 1698 O O . THR B 1 93 ? 7.578 0.423 -11.492 1 95.25 93 THR B O 1
ATOM 1701 N N . TRP B 1 94 ? 6.844 -1.568 -10.703 1 94.81 94 TRP B N 1
ATOM 1702 C CA . TRP B 1 94 ? 5.852 -1.013 -9.781 1 94.81 94 TRP B CA 1
ATOM 1703 C C . TRP B 1 94 ? 6.133 -1.44 -8.352 1 94.81 94 TRP B C 1
ATOM 1705 O O . TRP B 1 94 ? 6.012 -2.621 -8.008 1 94.81 94 TRP B O 1
ATOM 1715 N N . PRO B 1 95 ? 6.52 -0.488 -7.527 1 97.56 95 PRO B N 1
ATOM 1716 C CA . PRO B 1 95 ? 6.504 -0.81 -6.102 1 97.56 95 PRO B CA 1
ATOM 1717 C C . PRO B 1 95 ? 5.098 -1.1 -5.578 1 97.56 95 PRO B C 1
ATOM 1719 O O . PRO B 1 95 ? 4.137 -0.454 -5.996 1 97.56 95 PRO B O 1
ATOM 1722 N N . GLU B 1 96 ? 4.977 -2.023 -4.703 1 98.31 96 GLU B N 1
ATOM 1723 C CA . GLU B 1 96 ? 3.688 -2.465 -4.18 1 98.31 96 GLU B CA 1
ATOM 1724 C C . GLU B 1 96 ? 3.752 -2.691 -2.672 1 98.31 96 GLU B C 1
ATOM 1726 O O . GLU B 1 96 ? 4.832 -2.91 -2.117 1 98.31 96 GLU B O 1
ATOM 1731 N N . CYS B 1 97 ? 2.689 -2.566 -2.025 1 98.75 97 CYS B N 1
ATOM 1732 C CA . CYS B 1 97 ? 2.445 -3.021 -0.66 1 98.75 97 CYS B CA 1
ATOM 1733 C C . CYS B 1 97 ? 1.169 -3.848 -0.581 1 98.75 97 CYS B C 1
ATOM 1735 O O . CYS B 1 97 ? 0.096 -3.381 -0.966 1 98.75 97 CYS B O 1
ATOM 1737 N N . THR B 1 98 ? 1.242 -5.07 -0.151 1 98.69 98 THR B N 1
ATOM 1738 C CA . THR B 1 98 ? 0.098 -5.973 -0.076 1 98.69 98 THR B CA 1
ATOM 1739 C C . THR B 1 98 ? -0.175 -6.379 1.369 1 98.69 98 THR B C 1
ATOM 1741 O O . THR B 1 98 ? 0.741 -6.785 2.088 1 98.69 98 THR B O 1
ATOM 1744 N N . ARG B 1 99 ? -1.368 -6.207 1.816 1 98.75 99 ARG B N 1
ATOM 1745 C CA . ARG B 1 99 ? -1.8 -6.797 3.078 1 98.75 99 ARG B CA 1
ATOM 1746 C C . ARG B 1 99 ? -2.33 -8.211 2.867 1 98.75 99 ARG B C 1
ATOM 1748 O O . ARG B 1 99 ? -3.164 -8.445 1.989 1 98.75 99 ARG B O 1
ATOM 1755 N N . PHE B 1 100 ? -1.833 -9.133 3.668 1 98.31 100 PHE B N 1
ATOM 1756 C CA . PHE B 1 100 ? -2.32 -10.508 3.68 1 98.31 100 PHE B CA 1
ATOM 1757 C C . PHE B 1 100 ? -3.025 -10.82 4.992 1 98.31 100 PHE B C 1
ATOM 1759 O O . PHE B 1 100 ? -2.564 -10.414 6.062 1 98.31 100 PHE B O 1
ATOM 1766 N N . GLU B 1 101 ? -4.109 -11.484 4.895 1 97.62 101 GLU B N 1
ATOM 1767 C CA . GLU B 1 101 ? -4.801 -12.023 6.059 1 97.62 101 GLU B CA 1
ATOM 1768 C C . GLU B 1 101 ? -4.984 -13.539 5.941 1 97.62 101 GLU B C 1
ATOM 1770 O O . GLU B 1 101 ? -5.492 -14.023 4.93 1 97.62 101 GLU B O 1
ATOM 1775 N N . ARG B 1 102 ? -4.582 -14.18 6.953 1 96.81 102 ARG B N 1
ATOM 1776 C CA . ARG B 1 102 ? -4.707 -15.633 6.996 1 96.81 102 ARG B CA 1
ATOM 1777 C C . ARG B 1 102 ? -5.934 -16.047 7.797 1 96.81 102 ARG B C 1
ATOM 1779 O O . ARG B 1 102 ? -6.387 -15.32 8.68 1 96.81 102 ARG B O 1
ATOM 1786 N N . ASP B 1 103 ? -6.453 -17.156 7.496 1 95.56 103 ASP B N 1
ATOM 1787 C CA . ASP B 1 103 ? -7.594 -17.703 8.234 1 95.56 103 ASP B CA 1
ATOM 1788 C C . ASP B 1 103 ? -7.133 -18.578 9.391 1 95.56 103 ASP B C 1
ATOM 1790 O O . ASP B 1 103 ? -5.949 -18.578 9.742 1 95.56 103 ASP B O 1
ATOM 1794 N N . ASP B 1 104 ? -8.07 -19.25 10.016 1 92.88 104 ASP B N 1
ATOM 1795 C CA . ASP B 1 104 ? -7.781 -20.047 11.203 1 92.88 104 ASP B CA 1
ATOM 1796 C C . ASP B 1 104 ? -6.891 -21.234 10.875 1 92.88 104 ASP B C 1
ATOM 1798 O O . ASP B 1 104 ? -6.203 -21.766 11.75 1 92.88 104 ASP B O 1
ATOM 1802 N N . ASP B 1 105 ? -6.926 -21.656 9.641 1 92.94 105 ASP B N 1
ATOM 1803 C CA . ASP B 1 105 ? -6.094 -22.781 9.203 1 92.94 105 ASP B CA 1
ATOM 1804 C C . ASP B 1 105 ? -4.703 -22.312 8.805 1 92.94 105 ASP B C 1
ATOM 1806 O O . ASP B 1 105 ? -3.855 -23.109 8.406 1 92.94 105 ASP B O 1
ATOM 1810 N N . GLY B 1 106 ? -4.504 -21.047 8.844 1 94.62 106 GLY B N 1
ATOM 1811 C CA . GLY B 1 106 ? -3.193 -20.469 8.555 1 94.62 106 GLY B CA 1
ATOM 1812 C C . GLY B 1 106 ? -2.982 -20.172 7.082 1 94.62 106 GLY B C 1
ATOM 1813 O O . GLY B 1 106 ? -1.878 -19.812 6.672 1 94.62 106 GLY B O 1
ATOM 1814 N N . LEU B 1 107 ? -3.945 -20.297 6.285 1 96.88 107 LEU B N 1
ATOM 1815 C CA . LEU B 1 107 ? -3.859 -20.031 4.855 1 96.88 107 LEU B CA 1
ATOM 1816 C C . LEU B 1 107 ? -4.355 -18.625 4.535 1 96.88 107 LEU B C 1
ATOM 1818 O O . LEU B 1 107 ? -5.102 -18.031 5.316 1 96.88 107 LEU B O 1
ATOM 1822 N N . ILE B 1 108 ? -3.902 -18.094 3.428 1 97.62 108 ILE B N 1
ATOM 1823 C CA . ILE B 1 108 ? -4.27 -16.75 3.029 1 97.62 108 ILE B CA 1
ATOM 1824 C C . ILE B 1 108 ? -5.73 -16.703 2.59 1 97.62 108 ILE B C 1
ATOM 1826 O O . ILE B 1 108 ? -6.133 -17.469 1.702 1 97.62 108 ILE B O 1
ATOM 1830 N N . ALA B 1 109 ? -6.457 -15.836 3.197 1 97.69 109 ALA B N 1
ATOM 1831 C CA . ALA B 1 109 ? -7.883 -15.742 2.883 1 97.69 109 ALA B CA 1
ATOM 1832 C C . ALA B 1 109 ? -8.227 -14.383 2.289 1 97.69 109 ALA B C 1
ATOM 1834 O O . ALA B 1 109 ? -9.281 -14.219 1.672 1 97.69 109 ALA B O 1
ATOM 1835 N N . ARG B 1 110 ? -7.398 -13.43 2.529 1 97.38 110 ARG B N 1
ATOM 1836 C CA . ARG B 1 110 ? -7.602 -12.094 1.969 1 97.38 110 ARG B CA 1
ATOM 1837 C C . ARG B 1 110 ? -6.273 -11.43 1.634 1 97.38 110 ARG B C 1
ATOM 1839 O O . ARG B 1 110 ? -5.301 -11.562 2.383 1 97.38 110 ARG B O 1
ATOM 1846 N N . PHE B 1 111 ? -6.285 -10.758 0.54 1 95.81 111 PHE B N 1
ATOM 1847 C CA . PHE B 1 111 ? -5.191 -9.797 0.423 1 95.81 111 PHE B CA 1
ATOM 1848 C C . PHE B 1 111 ? -5.633 -8.562 -0.348 1 95.81 111 PHE B C 1
ATOM 1850 O O . PHE B 1 111 ? -6.629 -8.602 -1.076 1 95.81 111 PHE B O 1
ATOM 1857 N N . SER B 1 112 ? -5.109 -7.5 0.036 1 98.06 112 SER B N 1
ATOM 1858 C CA . SER B 1 112 ? -5.332 -6.164 -0.5 1 98.06 112 SER B CA 1
ATOM 1859 C C . SER B 1 112 ? -4.035 -5.559 -1.037 1 98.06 112 SER B C 1
ATOM 1861 O O . SER B 1 112 ? -3.072 -5.379 -0.29 1 98.06 112 SER B O 1
ATOM 1863 N N . VAL B 1 113 ? -4.02 -5.242 -2.35 1 98.38 113 VAL B N 1
ATOM 1864 C CA . VAL B 1 113 ? -2.797 -4.824 -3.027 1 98.38 113 VAL B CA 1
ATOM 1865 C C . VAL B 1 113 ? -2.842 -3.32 -3.293 1 98.38 113 VAL B C 1
ATOM 1867 O O . VAL B 1 113 ? -3.814 -2.811 -3.855 1 98.38 113 VAL B O 1
ATOM 1870 N N . PHE B 1 114 ? -1.849 -2.596 -2.885 1 98.44 114 PHE B N 1
ATOM 1871 C CA . PHE B 1 114 ? -1.586 -1.194 -3.186 1 98.44 114 PHE B CA 1
ATOM 1872 C C . PHE B 1 114 ? -0.319 -1.048 -4.023 1 98.44 114 PHE B C 1
ATOM 1874 O O . PHE B 1 114 ? 0.547 -1.925 -4.004 1 98.44 114 PHE B O 1
ATOM 1881 N N . PHE B 1 115 ? -0.215 0.083 -4.688 1 97.88 115 PHE B N 1
ATOM 1882 C CA . PHE B 1 115 ? 0.993 0.268 -5.48 1 97.88 115 PHE B CA 1
ATOM 1883 C C . PHE B 1 115 ? 1.37 1.742 -5.559 1 97.88 115 PHE B C 1
ATOM 1885 O O . PHE B 1 115 ? 0.734 2.586 -4.922 1 97.88 115 PHE B O 1
ATOM 1892 N N . LYS B 1 116 ? 2.523 1.98 -6.18 1 96.38 116 LYS B N 1
ATOM 1893 C CA . LYS B 1 116 ? 2.92 3.307 -6.641 1 96.38 116 LYS B CA 1
ATOM 1894 C C . LYS B 1 116 ? 2.873 3.395 -8.164 1 96.38 116 LYS B C 1
ATOM 1896 O O . LYS B 1 116 ? 3.082 2.396 -8.859 1 96.38 116 LYS B O 1
ATOM 1901 N N . GLN B 1 117 ? 2.473 4.535 -8.602 1 88.19 117 GLN B N 1
ATOM 1902 C CA . GLN B 1 117 ? 2.457 4.734 -10.047 1 88.19 117 GLN B CA 1
ATOM 1903 C C . GLN B 1 117 ? 3.385 5.875 -10.461 1 88.19 117 GLN B C 1
ATOM 1905 O O . GLN B 1 117 ? 3.168 7.027 -10.078 1 88.19 117 GLN B O 1
ATOM 1910 N N . ARG B 1 118 ? 4.422 5.434 -11.172 1 81 118 ARG B N 1
ATOM 1911 C CA . ARG B 1 118 ? 5.305 6.477 -11.672 1 81 118 ARG B CA 1
ATOM 1912 C C . ARG B 1 118 ? 4.57 7.402 -12.641 1 81 118 ARG B C 1
ATOM 1914 O O . ARG B 1 118 ? 3.764 6.945 -13.445 1 81 118 ARG B O 1
ATOM 1921 N N . ARG B 1 119 ? 4.75 8.688 -12.328 1 69.31 119 ARG B N 1
ATOM 1922 C CA . ARG B 1 119 ? 4.156 9.641 -13.25 1 69.31 119 ARG B CA 1
ATOM 1923 C C . ARG B 1 119 ? 4.785 9.531 -14.633 1 69.31 119 ARG B C 1
ATOM 1925 O O . ARG B 1 119 ? 5.988 9.273 -14.758 1 69.31 119 ARG B O 1
ATOM 1932 N N . ALA B 1 120 ? 3.9 9.391 -15.656 1 59.19 120 ALA B N 1
ATOM 1933 C CA . ALA B 1 120 ? 4.379 9.383 -17.047 1 59.19 120 ALA B CA 1
ATOM 1934 C C . ALA B 1 120 ? 5.355 10.531 -17.281 1 59.19 120 ALA B C 1
ATOM 1936 O O . ALA B 1 120 ? 5.188 11.625 -16.734 1 59.19 120 ALA B O 1
ATOM 1937 N N . ASP B 1 121 ? 6.625 10.195 -17.359 1 51.25 121 ASP B N 1
ATOM 1938 C CA . ASP B 1 121 ? 7.547 11.234 -17.812 1 51.25 121 ASP B CA 1
ATOM 1939 C C . ASP B 1 121 ? 6.879 12.156 -18.828 1 51.25 121 ASP B C 1
ATOM 1941 O O . ASP B 1 121 ? 6.293 11.688 -19.797 1 51.25 121 ASP B O 1
ATOM 1945 N N . THR B 1 122 ? 6.148 13.148 -18.422 1 37.72 122 THR B N 1
ATOM 1946 C CA . THR B 1 122 ? 5.852 14.062 -19.516 1 37.72 122 THR B CA 1
ATOM 1947 C C . THR B 1 122 ? 7.074 14.25 -20.422 1 37.72 122 THR B C 1
ATOM 1949 O O . THR B 1 122 ? 8.148 14.633 -19.938 1 37.72 122 THR B O 1
ATOM 1952 N N . ALA B 1 123 ? 7.137 13.703 -21.516 1 29.84 123 ALA B N 1
ATOM 1953 C CA . ALA B 1 123 ? 8.086 14.086 -22.562 1 29.84 123 ALA B CA 1
ATOM 1954 C C . ALA B 1 123 ? 8.117 15.602 -22.75 1 29.84 123 ALA B C 1
ATOM 1956 O O . ALA B 1 123 ? 7.086 16.266 -22.656 1 29.84 123 ALA B O 1
#

InterPro domains:
  IPR032710 NTF2-like domain superfamily [SSF54427] (7-115)
  IPR037401 SnoaL-like domain [PF12680] (8-110)

Nearest PDB structures (foldseek):
  6f50-assembly2_B  TM=8.906E-01  e=2.718E-07  Pseudomonas putida
  6f54-assembly2_B  TM=8.909E-01  e=4.148E-07  Pseudomonas putida
  5kp1-assembly2_C  TM=8.944E-01  e=4.972E-07  Pseudomonas putida
  3owu-assembly1_C  TM=8.965E-01  e=1.158E-06  Pseudomonas putida
  3oxa-assembly1_A  TM=8.529E-01  e=6.725E-07  Pseudomonas putida

Sequ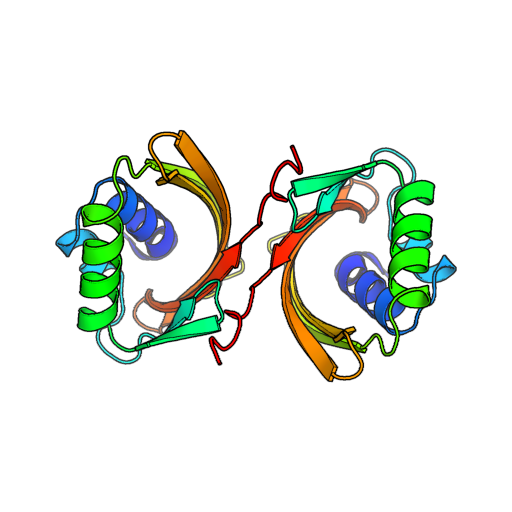ence (246 aa):
MGTDGRVVERYLDCLAAHDWDGLADTIAEAGLTREGPFCDVVEGKARNVAYLRKVCTTLKGHRLQVQRVSHVDSRVSYAELSETFEIDEVATTWPECTRFERDDDGLIARFSVFFKQRRADTAMGTDGRVVERYLDCLAAHDWDGLADTIAEAGLTREGPFCDVVEGKARNVAYLRKVCTTLKGHRLQVQRVSHVDSRVSYAELSETFEIDEVATTWPECTRFERDDDGLIARFSVFFKQRRADTA

pLDDT: mean 91.44, std 14.27, range [28.98, 98.75]

Radius of gyration: 18.8 Å; Cα contacts (8 Å, |Δi|>4): 511; chains: 2; bounding box: 33×52×54 Å

Secondary structure (DSSP, 8-state):
--GGGGHHHHHHHHHHHT-HHHHHTTB-SS--EEE-TTS-EEESHHHHHHHHHHHHHHSEEEEEEEEEEEE-SSSEEEEEEEEEEEETTEEEEEEEEEEEEE-TTSSEEEEEEEE--------/--GGGGHHHHHHHHHHHT-HHHHHTTB-SS--EEE-TTS-EEESHHHHHHHHHHHHHHSEEEEEEEEEEEE-SSSEEEEEEEEEEEETTEEEEEEEEEEEEE-TTSSEEEEEEEE--------

Organism: NCBI:txid722731

Foldseek 3Di:
DPCQQCLVVQLLVCLQVVVLVSNLVQADQPAAWEQEAVRDIDDGSVRVSVVSNCVDVVFPDWHKAWPDWADPDSFKIKTWIKIWTQDVNDTDIKIKIKIFGADPVSGTNYMYIHIDDDDDPPD/DPCQQCLVVQLLVCLQVVVLVSNLVQADQPAAWEQEAVRDIDDGSVRVSVVSNCVDVVFPDWHKAWPDWADPDSFKIKTWIKIWTQDVNDTDIKIKIKIFGADPVSGTNYMYIHIDDDDDPPD